Protein AF-A0A3N7CDS1-F1 (afdb_monomer_lite)

pLDDT: mean 83.33, std 14.68, range [30.92, 97.12]

Foldseek 3Di:
DDQADQDQDDDPVQRQLSVFLSVQSLFVQQLDQDPVPDPDRGGQWDKDWQDDDQAKTWMKTDGPDPVDPDDIAIWMAGSRNNKTDDPPQWFDPVLLVVVLVVLCVVCVVLLVPFPPPVCSVVLNVLSNPDQAHWTDHDQKIKTFSCVSDDPPRPDGSIDIDRCVVSVVGTDLSNCRNNVVDVPDDSNPRDDPDPQTWAWEDAVNFTWIWGWDPDDPQKIWTWIAGPVPRGIDIFIFHDDPQWTWTQDQQFIWIWGDDDSHIYTYGAGPPGDRDDSPVVD

Secondary structure (DSSP, 8-state):
---PPPP----TT-HHHHHHHHHHHHHHHBS----TT--S--B-EEEEEEEESSSEEEEEEEES-TTS-PPPEEEEEETTT-PBPPHHHHB-HHHHHHHHHHHHHHHHHHHHHHS-GGGHHHHHHHHHH---EEEEETTEEEEE-GGGS-TT-S---EEEEESGGGGGGB-HHHHHHHTS-TT--GGG-----SSEEEEEEETTEEEEEEEPPPBTTBEEEEEEETTT--EEEEEEEEETTEEEEEETTEEEEEEEETTEEEEEEEETTS---SS----

Structure (mmCIF, N/CA/C/O backbone):
data_AF-A0A3N7CDS1-F1
#
_entry.id   AF-A0A3N7CDS1-F1
#
loop_
_atom_site.group_PDB
_atom_site.id
_atom_site.type_symbol
_atom_site.label_atom_id
_atom_site.label_alt_id
_atom_site.label_comp_id
_atom_site.label_asym_id
_atom_site.label_entity_id
_atom_site.label_seq_id
_atom_site.pdbx_PDB_ins_code
_atom_site.Cartn_x
_atom_site.Cartn_y
_atom_site.Cartn_z
_atom_site.occupancy
_atom_site.B_iso_or_equiv
_atom_site.auth_seq_id
_atom_site.auth_comp_id
_atom_site.auth_asym_id
_atom_site.auth_atom_id
_atom_site.pdbx_PDB_model_num
ATOM 1 N N . MET A 1 1 ? 1.648 -29.851 4.890 1.00 30.92 1 MET A N 1
ATOM 2 C CA . MET A 1 1 ? 2.046 -28.434 5.040 1.00 30.92 1 MET A CA 1
ATOM 3 C C . MET A 1 1 ? 0.891 -27.718 5.713 1.00 30.92 1 MET A C 1
ATOM 5 O O . MET A 1 1 ? -0.241 -28.090 5.444 1.00 30.92 1 MET A O 1
ATOM 9 N N . LYS A 1 2 ? 1.186 -26.842 6.680 1.00 33.06 2 LYS A N 1
ATOM 10 C CA . LYS A 1 2 ? 0.197 -26.204 7.562 1.00 33.06 2 LYS A CA 1
ATOM 11 C C . LYS A 1 2 ? -0.805 -25.381 6.752 1.00 33.06 2 LYS A C 1
ATOM 13 O O . LYS A 1 2 ? -0.387 -24.695 5.823 1.00 33.06 2 LYS A O 1
ATOM 18 N N . ASP A 1 3 ? -2.074 -25.434 7.151 1.00 41.53 3 ASP A N 1
ATOM 19 C CA . ASP A 1 3 ? 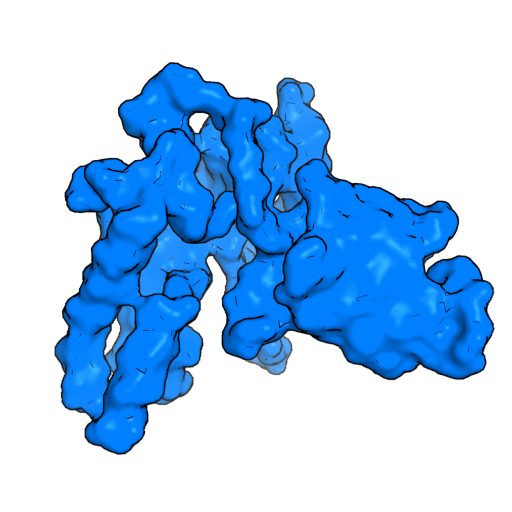-3.102 -24.478 6.738 1.00 41.53 3 ASP A CA 1
ATOM 20 C C . ASP A 1 3 ? -2.527 -23.061 6.810 1.00 41.53 3 ASP A C 1
ATOM 22 O O . ASP A 1 3 ? -1.916 -22.688 7.818 1.00 41.53 3 ASP A O 1
ATOM 26 N N . GLY A 1 4 ? -2.652 -22.301 5.721 1.00 51.69 4 GLY A N 1
ATOM 27 C CA . GLY A 1 4 ? -2.064 -20.972 5.627 1.00 51.69 4 GLY A CA 1
ATOM 28 C C . GLY A 1 4 ? -2.527 -20.101 6.798 1.00 51.69 4 GLY A C 1
ATOM 29 O O . GLY A 1 4 ? -3.722 -19.902 7.011 1.00 51.69 4 GLY A O 1
ATOM 30 N N . SER A 1 5 ? -1.580 -19.599 7.586 1.00 58.12 5 SER A N 1
ATOM 31 C CA . SER A 1 5 ? -1.868 -18.747 8.737 1.00 58.12 5 SER A CA 1
ATOM 32 C C . SER A 1 5 ? -1.738 -17.281 8.345 1.00 58.12 5 SER A C 1
ATOM 34 O O . SER A 1 5 ? -0.665 -16.852 7.926 1.00 58.12 5 SER A O 1
ATOM 36 N N . VAL A 1 6 ? -2.797 -16.496 8.543 1.00 65.75 6 VAL A N 1
ATOM 37 C CA . VAL A 1 6 ? -2.706 -15.031 8.497 1.00 65.75 6 VAL A CA 1
ATOM 38 C C . VAL A 1 6 ? -1.949 -14.564 9.748 1.00 65.75 6 VAL A C 1
ATOM 40 O O . VAL A 1 6 ? -2.264 -15.030 10.849 1.00 65.75 6 VAL A O 1
ATOM 43 N N . PRO A 1 7 ? -0.965 -13.655 9.637 1.00 70.25 7 PRO A N 1
ATOM 44 C CA . PRO A 1 7 ? -0.297 -13.111 10.812 1.00 70.25 7 PRO A CA 1
ATOM 45 C C . PRO A 1 7 ? -1.300 -12.387 11.716 1.00 70.25 7 PRO A C 1
ATOM 47 O O . PRO A 1 7 ? -2.028 -11.500 11.272 1.00 70.25 7 PRO A O 1
ATOM 50 N N . VAL A 1 8 ? -1.299 -12.730 13.005 1.00 78.94 8 VAL A N 1
ATOM 51 C CA . VAL A 1 8 ? -2.123 -12.056 14.015 1.00 78.94 8 VAL A CA 1
ATOM 52 C C . VAL A 1 8 ? -1.247 -11.128 14.844 1.00 78.94 8 VAL A C 1
ATOM 54 O O . VAL A 1 8 ? -0.383 -11.555 15.610 1.00 78.94 8 VAL A O 1
ATOM 57 N N . PHE A 1 9 ? -1.505 -9.834 14.725 1.00 82.69 9 PHE A N 1
ATOM 58 C CA . PHE A 1 9 ? -0.870 -8.793 15.513 1.00 82.69 9 PHE A CA 1
ATOM 59 C C . PHE A 1 9 ? -1.672 -8.517 16.777 1.00 82.69 9 PHE A C 1
ATOM 61 O O . PHE A 1 9 ? -2.891 -8.338 16.750 1.00 82.69 9 PHE A O 1
ATOM 68 N N . TYR A 1 10 ? -0.971 -8.427 17.905 1.00 86.75 10 TYR A N 1
ATOM 69 C CA . TYR A 1 10 ? -1.560 -8.067 19.186 1.00 86.75 10 TYR A CA 1
ATOM 70 C C . TYR A 1 10 ? -0.714 -7.017 19.898 1.00 86.75 10 TYR A C 1
ATOM 72 O O . TYR A 1 10 ? 0.487 -7.185 20.094 1.00 86.75 10 TYR A O 1
ATOM 80 N N . HIS A 1 11 ? -1.363 -5.940 20.342 1.00 83.19 11 HIS A N 1
ATOM 81 C CA . HIS A 1 11 ? -0.743 -4.924 21.177 1.00 83.19 11 HIS A CA 1
ATOM 82 C C . HIS A 1 11 ? -1.695 -4.488 22.295 1.00 83.19 11 HIS A C 1
ATOM 84 O O . HIS A 1 11 ? -2.734 -3.866 22.055 1.00 83.19 11 HIS A O 1
ATOM 90 N N . LYS A 1 12 ? -1.312 -4.752 23.554 1.00 84.25 12 LYS A N 1
ATOM 91 C CA . LYS A 1 12 ? -2.161 -4.532 24.744 1.00 84.25 12 LYS A CA 1
ATOM 92 C C . LYS A 1 12 ? -2.736 -3.112 24.828 1.00 84.25 12 LYS A C 1
ATOM 94 O O . LYS A 1 12 ? -3.895 -2.946 25.202 1.00 84.25 12 LYS A O 1
ATOM 99 N N . LYS A 1 13 ? -1.939 -2.097 24.469 1.00 86.06 13 LYS A N 1
ATOM 100 C CA . LYS A 1 13 ? -2.325 -0.673 24.528 1.00 86.06 13 LYS A CA 1
ATOM 101 C C . LYS A 1 13 ? -2.934 -0.133 23.225 1.00 86.06 13 LYS A C 1
ATOM 103 O O . LYS A 1 13 ? -3.443 0.979 23.226 1.00 86.06 13 LYS A O 1
ATOM 108 N N . ALA A 1 14 ? -2.884 -0.891 22.126 1.00 88.06 14 ALA A N 1
ATOM 109 C CA . ALA A 1 14 ? -3.308 -0.436 20.796 1.00 88.06 14 ALA A CA 1
ATOM 110 C C . ALA A 1 14 ? -4.273 -1.436 20.135 1.00 88.06 14 ALA A C 1
ATOM 112 O O . ALA A 1 14 ? -4.205 -1.683 18.937 1.00 88.06 14 ALA A O 1
ATOM 113 N N . LYS A 1 15 ? -5.202 -1.998 20.923 1.00 92.25 15 LYS A N 1
ATOM 114 C CA . LYS A 1 15 ? -6.128 -3.057 20.481 1.00 92.25 15 LYS A CA 1
ATOM 115 C C . LYS A 1 15 ? -6.889 -2.709 19.197 1.00 92.25 15 LYS A C 1
ATOM 117 O O . LYS A 1 15 ? -7.051 -3.570 18.343 1.00 92.25 15 LYS A O 1
ATOM 122 N N . LYS A 1 16 ? -7.329 -1.451 19.049 1.00 91.69 16 LYS A N 1
ATOM 123 C CA . LYS A 1 16 ? -8.025 -0.980 17.839 1.00 91.69 16 LYS A CA 1
ATOM 124 C C . LYS A 1 16 ? -7.125 -1.044 16.601 1.00 91.69 16 LYS A C 1
ATOM 126 O O . LYS A 1 16 ? -7.545 -1.590 15.592 1.00 91.69 16 LYS A O 1
ATOM 131 N N . ALA A 1 17 ? -5.891 -0.552 16.706 1.00 92.38 17 ALA A N 1
ATOM 132 C CA . ALA A 1 17 ? -4.915 -0.608 15.620 1.00 92.38 17 ALA A CA 1
ATOM 133 C C . ALA A 1 17 ? -4.564 -2.056 15.258 1.00 92.38 17 ALA A C 1
ATOM 135 O O . ALA A 1 17 ? -4.595 -2.416 14.089 1.00 92.38 17 ALA A O 1
ATOM 136 N N . SER A 1 18 ? -4.316 -2.910 16.258 1.00 92.62 18 SER A N 1
ATOM 137 C CA . SER A 1 18 ? -4.071 -4.341 16.037 1.00 92.62 18 SER A CA 1
ATOM 138 C C . SER A 1 18 ? -5.233 -5.022 15.317 1.00 92.62 18 SER A C 1
ATOM 140 O O . SER A 1 18 ? -4.999 -5.781 14.386 1.00 92.62 18 SER A O 1
ATOM 142 N N . LYS A 1 19 ? -6.481 -4.717 15.701 1.00 91.56 19 LYS A N 1
ATOM 143 C CA . LYS A 1 19 ? -7.659 -5.246 15.010 1.00 91.56 19 LYS A CA 1
ATOM 144 C C . LYS A 1 19 ? -7.691 -4.807 13.545 1.00 91.56 19 LYS A C 1
ATOM 146 O O . LYS A 1 19 ? -7.856 -5.660 12.690 1.00 91.56 19 LYS A O 1
ATOM 151 N N . LEU A 1 20 ? -7.489 -3.518 13.257 1.00 90.81 20 LEU A N 1
ATOM 152 C CA . LEU A 1 20 ? -7.492 -3.006 11.880 1.00 90.81 20 LEU A CA 1
ATOM 153 C C . LEU A 1 20 ? -6.400 -3.644 11.014 1.00 90.81 20 LEU A C 1
ATOM 155 O O . LEU A 1 20 ? -6.669 -4.005 9.874 1.00 90.81 20 LEU A O 1
ATOM 159 N N . ILE A 1 21 ? -5.197 -3.832 11.564 1.00 92.12 21 ILE A N 1
ATOM 160 C CA . ILE A 1 21 ? -4.097 -4.521 10.874 1.00 92.12 21 ILE A CA 1
ATOM 161 C C . ILE A 1 21 ? -4.495 -5.964 10.550 1.00 92.12 21 ILE A C 1
ATOM 163 O O . ILE A 1 21 ? -4.314 -6.406 9.420 1.00 92.12 21 ILE A O 1
ATOM 167 N N . ASN A 1 22 ? -5.060 -6.688 11.520 1.00 89.56 22 ASN A N 1
ATOM 168 C CA . ASN A 1 22 ? -5.470 -8.080 11.327 1.00 89.56 22 ASN A CA 1
ATOM 169 C C . ASN A 1 22 ? -6.612 -8.201 10.318 1.00 89.56 22 ASN A C 1
ATOM 171 O O . ASN A 1 22 ? -6.533 -9.039 9.428 1.00 89.56 22 ASN A O 1
ATOM 175 N N . ASP A 1 23 ? -7.633 -7.346 10.428 1.00 88.31 23 ASP A N 1
ATOM 176 C CA . ASP A 1 23 ? -8.750 -7.296 9.484 1.00 88.31 23 ASP A CA 1
ATOM 177 C C . ASP A 1 23 ? -8.227 -7.021 8.060 1.00 88.31 23 ASP A C 1
ATOM 179 O O . ASP A 1 23 ? -8.606 -7.714 7.118 1.00 88.31 23 ASP A O 1
ATOM 183 N N . TYR A 1 24 ? -7.313 -6.050 7.897 1.00 89.50 24 TYR A N 1
ATOM 184 C CA . TYR A 1 24 ? -6.707 -5.746 6.597 1.00 89.50 24 TYR A CA 1
ATOM 185 C C . TYR A 1 24 ? -5.943 -6.956 6.061 1.00 89.50 24 TYR A C 1
ATOM 187 O O . TYR A 1 24 ? -6.140 -7.350 4.917 1.00 89.50 24 TYR A O 1
ATOM 195 N N . LEU A 1 25 ? -5.057 -7.544 6.870 1.00 86.19 25 LEU A N 1
ATOM 196 C CA . LEU A 1 25 ? -4.213 -8.657 6.442 1.00 86.19 25 LEU A CA 1
ATOM 197 C C . LEU A 1 25 ? -5.037 -9.877 6.071 1.00 86.19 25 LEU A C 1
ATOM 199 O O . LEU A 1 25 ? -4.755 -10.493 5.048 1.00 86.19 25 LEU A O 1
ATOM 203 N N . GLN A 1 26 ? -6.075 -10.186 6.843 1.00 83.56 26 GLN A N 1
ATOM 204 C CA . GLN A 1 26 ? -6.987 -11.273 6.527 1.00 83.56 26 GLN A CA 1
ATOM 205 C C . GLN A 1 26 ? -7.653 -11.041 5.170 1.00 83.56 26 GLN A C 1
ATOM 207 O O . GLN A 1 26 ? -7.579 -11.908 4.309 1.00 83.56 26 GLN A O 1
ATOM 212 N N . LEU A 1 27 ? -8.219 -9.856 4.928 1.00 82.88 27 LEU A N 1
ATOM 213 C CA . LEU A 1 27 ? -8.853 -9.550 3.641 1.00 82.88 27 LEU A CA 1
ATOM 214 C C . LEU A 1 27 ? -7.855 -9.539 2.477 1.00 82.88 27 LEU A C 1
ATOM 216 O O . LEU A 1 27 ? -8.165 -10.029 1.396 1.00 82.88 27 LEU A O 1
ATOM 220 N N . ALA A 1 28 ? -6.641 -9.038 2.703 1.00 80.44 28 ALA A N 1
ATOM 221 C CA . ALA A 1 28 ? -5.616 -8.941 1.674 1.00 80.44 28 ALA A CA 1
ATOM 222 C C . ALA A 1 28 ? -4.962 -10.289 1.315 1.00 80.44 28 ALA A C 1
ATOM 224 O O . ALA A 1 28 ? -4.341 -10.373 0.255 1.00 80.44 28 ALA A O 1
ATOM 225 N N . THR A 1 29 ? -5.053 -11.317 2.167 1.00 74.81 29 THR A N 1
ATOM 226 C CA . THR A 1 29 ? -4.334 -12.603 2.002 1.00 74.81 29 THR A CA 1
ATOM 227 C C . THR A 1 29 ? -5.236 -13.818 1.764 1.00 74.81 29 THR A C 1
ATOM 229 O O . THR A 1 29 ? -4.752 -14.933 1.555 1.00 74.81 29 THR A O 1
ATOM 232 N N . VAL A 1 30 ? -6.552 -13.630 1.730 1.00 69.69 30 VAL A N 1
ATOM 233 C CA . VAL A 1 30 ? -7.480 -14.669 1.267 1.00 69.69 30 VAL A CA 1
ATOM 234 C C . VAL A 1 30 ? -7.349 -14.785 -0.257 1.00 69.69 30 VAL A C 1
ATOM 236 O O . VAL A 1 30 ? -7.641 -13.833 -0.974 1.00 69.69 30 VAL A O 1
ATOM 239 N N . GLY A 1 31 ? -6.872 -15.931 -0.762 1.00 52.09 31 GLY A N 1
ATOM 240 C CA . GLY A 1 31 ? -6.618 -16.122 -2.205 1.00 52.09 31 GLY A CA 1
ATOM 241 C C . GLY A 1 31 ? -7.773 -16.688 -3.014 1.00 52.09 31 GLY A C 1
ATOM 242 O O . GLY A 1 31 ? -7.656 -16.813 -4.226 1.00 52.09 31 GLY A O 1
ATOM 243 N N . SER A 1 32 ? -8.895 -16.992 -2.373 1.00 49.00 32 SER A N 1
ATOM 244 C CA . SER A 1 32 ? -10.147 -17.310 -3.046 1.00 49.00 32 SER A CA 1
ATOM 245 C C . SER A 1 32 ? -11.278 -16.680 -2.251 1.00 49.00 32 SER A C 1
ATOM 247 O O . SER A 1 32 ? -11.661 -17.156 -1.182 1.00 49.00 32 SER A O 1
ATOM 249 N N . LEU A 1 33 ? -11.788 -15.571 -2.770 1.00 46.50 33 LEU A N 1
ATOM 250 C CA . LEU A 1 33 ? -13.120 -15.088 -2.444 1.00 46.50 33 LEU A CA 1
ATOM 251 C C . LEU A 1 33 ? -14.074 -16.209 -2.839 1.00 46.50 33 LEU A C 1
ATOM 253 O O . LEU A 1 33 ? -14.180 -16.478 -4.029 1.00 46.50 33 LEU A O 1
ATOM 257 N N . ALA A 1 34 ? -14.623 -16.903 -1.841 1.00 36.66 34 ALA A N 1
ATOM 258 C CA . ALA A 1 34 ? -15.636 -17.948 -1.944 1.00 36.66 34 ALA A CA 1
ATOM 259 C C . ALA A 1 34 ? -16.013 -18.321 -3.390 1.00 36.66 34 ALA A C 1
ATOM 261 O O . ALA A 1 34 ? -16.868 -17.677 -4.000 1.00 36.66 34 ALA A O 1
ATOM 262 N N . GLU A 1 35 ? -15.456 -19.417 -3.918 1.00 38.34 35 GLU A N 1
ATOM 263 C CA . GLU A 1 35 ? -16.337 -20.226 -4.756 1.00 38.34 35 GLU A CA 1
ATOM 264 C C . GLU A 1 35 ? -17.570 -20.522 -3.890 1.00 38.34 35 GLU A C 1
ATOM 266 O O . GLU A 1 35 ? -17.395 -20.831 -2.704 1.00 38.34 35 GLU A O 1
ATOM 271 N N . PRO A 1 36 ? -18.799 -20.423 -4.421 1.00 41.94 36 PRO A N 1
ATOM 272 C CA . PRO A 1 36 ? -20.042 -20.558 -3.652 1.00 41.94 36 PRO A CA 1
ATOM 273 C C . PRO A 1 36 ? -20.213 -21.905 -2.910 1.00 41.94 36 PRO A C 1
ATOM 275 O O . PRO A 1 36 ? -21.255 -22.145 -2.307 1.00 41.94 36 PRO A O 1
ATOM 278 N N . HIS A 1 37 ? -19.200 -22.778 -2.928 1.00 38.06 37 HIS A N 1
ATOM 279 C CA . HIS A 1 37 ? -19.192 -24.130 -2.382 1.00 38.06 37 HIS A CA 1
ATOM 280 C C . HIS A 1 37 ? -18.030 -24.437 -1.414 1.00 38.06 37 HIS A C 1
ATOM 282 O O . HIS A 1 37 ? -17.867 -25.597 -1.036 1.00 38.06 37 HIS A O 1
ATOM 288 N N . LYS A 1 38 ? -17.216 -23.454 -0.991 1.00 42.03 38 LYS A N 1
ATOM 289 C CA . LYS A 1 38 ? -16.185 -23.664 0.048 1.00 42.03 38 LYS A CA 1
ATOM 290 C C . LYS A 1 38 ? -16.384 -22.728 1.239 1.00 42.03 38 LYS A C 1
ATOM 292 O O . LYS A 1 38 ? -16.070 -21.545 1.176 1.00 42.03 38 LYS A O 1
ATOM 297 N N . ASP A 1 39 ? -16.841 -23.306 2.347 1.00 40.31 39 ASP A N 1
ATOM 298 C CA . ASP A 1 39 ? -17.124 -22.628 3.621 1.00 40.31 39 ASP A CA 1
ATOM 299 C C . ASP A 1 39 ? -15.870 -22.192 4.413 1.00 40.31 39 ASP A C 1
ATOM 301 O O . ASP A 1 39 ? -15.984 -21.740 5.553 1.00 40.31 39 ASP A O 1
ATOM 305 N N . SER A 1 40 ? -14.658 -22.303 3.853 1.00 44.25 40 SER A N 1
ATOM 306 C CA . SER A 1 40 ? -13.420 -21.936 4.548 1.00 44.25 40 SER A CA 1
ATOM 307 C C . SER A 1 40 ? -12.579 -20.914 3.779 1.00 44.25 40 SER A C 1
ATOM 309 O O . SER A 1 40 ? -12.183 -21.108 2.632 1.00 44.25 40 SER A O 1
ATOM 311 N N . LEU A 1 41 ? -12.270 -19.803 4.456 1.00 54.66 41 LEU A N 1
ATOM 312 C CA . LEU A 1 41 ? -11.263 -18.834 4.028 1.00 54.66 41 LEU A CA 1
ATOM 313 C C . LEU A 1 41 ? -9.878 -19.484 4.161 1.00 54.66 41 LEU A C 1
ATOM 315 O O . LEU A 1 41 ? -9.299 -19.494 5.247 1.00 54.66 41 LEU A O 1
ATOM 319 N N . THR A 1 42 ? -9.334 -20.037 3.080 1.00 60.91 42 THR A N 1
ATOM 320 C CA . THR A 1 42 ? -7.946 -20.519 3.061 1.00 60.91 42 THR A CA 1
ATOM 321 C C . THR A 1 42 ? -6.997 -19.369 2.725 1.00 60.91 42 THR A C 1
ATOM 323 O O . THR A 1 42 ? -7.142 -18.715 1.687 1.00 60.91 42 THR A O 1
ATOM 326 N N . CYS A 1 43 ? -6.022 -19.102 3.599 1.00 69.19 43 CYS A N 1
ATOM 327 C CA . CYS A 1 43 ? -4.960 -18.137 3.311 1.00 69.19 43 CYS A CA 1
ATOM 328 C C . CYS A 1 43 ? -4.121 -18.652 2.138 1.00 69.19 43 CYS A C 1
ATOM 330 O O . CYS A 1 43 ? -3.666 -19.795 2.164 1.00 69.19 43 CYS A O 1
ATOM 332 N N . ALA A 1 44 ? -3.904 -17.813 1.127 1.00 75.25 44 ALA A N 1
ATOM 333 C CA . ALA A 1 44 ? -3.105 -18.180 -0.044 1.00 75.25 44 ALA A CA 1
ATOM 334 C C . ALA A 1 44 ? -1.684 -17.624 -0.005 1.00 75.25 44 ALA A C 1
ATOM 336 O O . ALA A 1 44 ? -0.933 -17.786 -0.964 1.00 75.25 44 ALA A O 1
ATOM 337 N N . TYR A 1 45 ? -1.320 -16.966 1.093 1.00 80.62 45 TYR A N 1
ATOM 338 C CA . TYR A 1 45 ? -0.038 -16.306 1.257 1.00 80.62 45 TYR A CA 1
ATOM 339 C C . TYR A 1 45 ? 0.696 -16.825 2.493 1.00 80.62 45 TYR A C 1
ATOM 341 O O . TYR A 1 45 ? 0.101 -16.994 3.558 1.00 80.62 45 TYR A O 1
ATOM 349 N N . ASP A 1 46 ? 1.999 -17.036 2.346 1.00 84.81 46 ASP A N 1
ATOM 350 C CA . ASP A 1 46 ? 2.950 -17.031 3.452 1.00 84.81 46 ASP A CA 1
ATOM 351 C C . ASP A 1 46 ? 3.391 -15.583 3.720 1.00 84.81 46 ASP A C 1
ATOM 353 O O . ASP A 1 46 ? 3.181 -14.693 2.886 1.00 84.81 46 ASP A O 1
ATOM 357 N N . TYR A 1 47 ? 3.995 -15.313 4.876 1.00 87.44 47 TYR A N 1
ATOM 358 C CA . TYR A 1 47 ? 4.400 -13.962 5.249 1.00 87.44 47 TYR A CA 1
ATOM 359 C C . TYR A 1 47 ? 5.753 -13.888 5.958 1.00 87.44 47 TYR A C 1
ATOM 361 O O . TYR A 1 47 ? 6.169 -14.768 6.706 1.00 87.44 47 TYR A O 1
ATOM 369 N N . VAL A 1 48 ? 6.415 -12.742 5.793 1.00 90.56 48 VAL A N 1
ATOM 370 C CA . VAL A 1 48 ? 7.635 -12.378 6.516 1.00 90.56 48 VAL A CA 1
ATOM 371 C C . VAL A 1 48 ? 7.491 -10.969 7.079 1.00 90.56 48 VAL A C 1
ATOM 373 O O . VAL A 1 48 ? 7.168 -10.023 6.359 1.00 90.56 48 VAL A O 1
ATOM 376 N N . ILE A 1 49 ? 7.775 -10.815 8.373 1.00 92.31 49 ILE A N 1
ATOM 377 C CA . ILE A 1 49 ? 7.873 -9.503 9.022 1.00 92.31 49 ILE A CA 1
ATOM 378 C C . ILE A 1 49 ? 9.261 -8.929 8.733 1.00 92.31 49 ILE A C 1
ATOM 380 O O . ILE A 1 49 ? 10.274 -9.487 9.148 1.00 92.31 49 ILE A O 1
ATOM 384 N N . LEU A 1 50 ? 9.304 -7.796 8.038 1.00 94.44 50 LEU A N 1
ATOM 385 C CA . LEU A 1 50 ? 10.543 -7.103 7.673 1.00 94.44 50 LEU A CA 1
ATOM 386 C C . LEU A 1 50 ? 10.927 -6.029 8.697 1.00 94.44 50 LEU A C 1
ATOM 388 O O . LEU A 1 50 ? 12.109 -5.767 8.915 1.00 94.44 50 LEU A O 1
ATOM 392 N N . GLN A 1 51 ? 9.929 -5.422 9.341 1.00 94.50 51 GLN A N 1
ATOM 393 C CA . GLN A 1 51 ? 10.111 -4.442 10.409 1.00 94.50 51 GLN A CA 1
ATOM 394 C C . GLN A 1 51 ? 8.903 -4.462 11.343 1.00 94.50 51 GLN A C 1
ATOM 396 O O . GLN A 1 51 ? 7.770 -4.511 10.879 1.00 94.50 51 GLN A O 1
ATOM 401 N N . ASN A 1 52 ? 9.131 -4.388 12.653 1.00 93.56 52 ASN A N 1
ATOM 402 C CA . ASN A 1 52 ? 8.071 -4.274 13.653 1.00 93.56 52 ASN A CA 1
ATOM 403 C C . ASN A 1 52 ? 8.571 -3.440 14.836 1.00 93.56 52 ASN A C 1
ATOM 405 O O . ASN A 1 52 ? 9.419 -3.890 15.605 1.00 93.56 52 ASN A O 1
ATOM 409 N N . ASN A 1 53 ? 8.080 -2.209 14.959 1.00 92.69 53 ASN A N 1
ATOM 410 C CA . ASN A 1 53 ? 8.413 -1.314 16.062 1.00 92.69 53 ASN A CA 1
ATOM 411 C C . ASN A 1 53 ? 7.209 -0.430 16.445 1.00 92.69 53 ASN A C 1
ATOM 413 O O . ASN A 1 53 ? 6.101 -0.564 15.926 1.00 92.69 53 ASN A O 1
ATOM 417 N N . ASN A 1 54 ? 7.411 0.504 17.372 1.00 91.56 54 ASN A N 1
ATOM 418 C CA . ASN A 1 54 ? 6.357 1.406 17.851 1.00 91.56 54 ASN A CA 1
ATOM 419 C C . ASN A 1 54 ? 5.890 2.462 16.825 1.00 91.56 54 ASN A C 1
ATOM 421 O O . ASN A 1 54 ? 5.002 3.253 17.151 1.00 91.56 54 ASN A O 1
ATOM 425 N N . ARG A 1 55 ? 6.484 2.504 15.625 1.00 93.75 55 ARG A N 1
ATOM 426 C CA . ARG A 1 55 ? 6.144 3.445 14.549 1.00 93.75 55 ARG A CA 1
ATOM 427 C C . ARG A 1 55 ? 5.471 2.748 13.376 1.00 93.75 55 ARG A C 1
ATOM 429 O O . ARG A 1 55 ? 4.445 3.230 12.895 1.00 93.75 55 ARG A O 1
ATOM 436 N N . CYS A 1 56 ? 6.008 1.615 12.932 1.00 95.12 56 CYS A N 1
ATOM 437 C CA . CYS A 1 56 ? 5.408 0.861 11.844 1.00 95.12 56 CYS A CA 1
ATOM 438 C C . CYS A 1 56 ? 5.665 -0.647 11.904 1.00 95.12 56 CYS A C 1
ATOM 440 O O . CYS A 1 56 ? 6.575 -1.145 12.571 1.00 95.12 56 CYS A O 1
ATOM 442 N N . LEU A 1 57 ? 4.847 -1.350 11.132 1.00 94.88 57 LEU A N 1
ATOM 443 C CA . LEU A 1 57 ? 4.925 -2.772 10.856 1.00 94.88 57 LEU A CA 1
ATOM 444 C C . LEU A 1 57 ? 5.025 -2.947 9.338 1.00 94.88 57 LEU A C 1
ATOM 446 O O . LEU A 1 57 ? 4.157 -2.468 8.626 1.00 94.88 57 LEU A O 1
ATOM 450 N N . SER A 1 58 ? 6.063 -3.616 8.853 1.00 95.50 58 SER A N 1
ATOM 451 C CA . SER A 1 58 ? 6.300 -3.916 7.437 1.00 95.50 58 SER A CA 1
ATOM 452 C C . SER A 1 58 ? 6.237 -5.427 7.250 1.00 95.50 58 SER A C 1
ATOM 454 O O . SER A 1 58 ? 6.995 -6.160 7.895 1.00 95.50 58 SER A O 1
ATOM 456 N N . VAL A 1 59 ? 5.324 -5.890 6.402 1.00 92.75 59 VAL A N 1
ATOM 457 C CA . VAL A 1 59 ? 5.067 -7.306 6.122 1.00 92.75 59 VAL A CA 1
ATOM 458 C C . VAL A 1 59 ? 5.144 -7.524 4.618 1.00 92.75 59 VAL A C 1
ATOM 460 O O . VAL A 1 59 ? 4.562 -6.762 3.847 1.00 92.75 59 VAL A O 1
ATOM 463 N N . ARG A 1 60 ? 5.842 -8.578 4.205 1.00 90.56 60 ARG A N 1
ATOM 464 C CA . ARG A 1 60 ? 5.792 -9.093 2.837 1.00 90.56 60 ARG A CA 1
ATOM 465 C C . ARG A 1 60 ? 5.009 -10.395 2.832 1.00 90.56 60 ARG A C 1
ATOM 467 O O . ARG A 1 60 ? 5.300 -11.262 3.651 1.00 90.56 60 ARG A O 1
ATOM 474 N N . CYS A 1 61 ? 4.064 -10.518 1.913 1.00 87.50 61 CYS A N 1
ATOM 475 C CA . CYS A 1 61 ? 3.247 -11.701 1.702 1.00 87.50 61 CYS A CA 1
ATOM 476 C C . CYS A 1 61 ? 3.582 -12.307 0.335 1.00 87.50 61 CYS A C 1
ATOM 478 O O . CYS A 1 61 ? 3.509 -11.612 -0.682 1.00 87.50 61 CYS A O 1
ATOM 480 N N . THR A 1 62 ? 3.906 -13.596 0.307 1.00 85.19 62 THR A N 1
ATOM 481 C CA . THR A 1 62 ? 4.264 -14.336 -0.911 1.00 85.19 62 THR A CA 1
ATOM 482 C C . THR A 1 62 ? 3.264 -15.475 -1.110 1.00 85.19 62 THR A C 1
ATOM 484 O O . THR A 1 62 ? 2.928 -16.128 -0.123 1.00 85.19 62 THR A O 1
ATOM 487 N N . PRO A 1 63 ? 2.747 -15.715 -2.327 1.00 82.62 63 PRO A N 1
ATOM 488 C CA . PRO A 1 63 ? 1.829 -16.825 -2.574 1.00 82.62 63 PRO A CA 1
ATOM 489 C C . PRO A 1 63 ? 2.416 -18.167 -2.109 1.00 82.62 63 PRO A C 1
ATOM 491 O O . PRO A 1 63 ? 3.583 -18.449 -2.374 1.00 82.62 63 PRO A O 1
ATOM 494 N N . ILE A 1 64 ? 1.616 -18.987 -1.418 1.00 82.19 64 ILE A N 1
ATOM 495 C CA . ILE A 1 64 ? 2.023 -20.334 -0.964 1.00 82.19 64 ILE A CA 1
ATOM 496 C C . ILE A 1 64 ? 2.156 -21.274 -2.163 1.00 82.19 64 ILE A C 1
ATOM 498 O O . ILE A 1 64 ? 3.066 -22.099 -2.217 1.00 82.19 64 ILE A O 1
ATOM 502 N N . ASP A 1 65 ? 1.234 -21.144 -3.113 1.00 76.56 65 ASP A N 1
ATOM 503 C CA . ASP A 1 65 ? 1.191 -21.941 -4.327 1.00 76.56 65 ASP A CA 1
ATOM 504 C C . ASP A 1 65 ? 1.604 -21.073 -5.517 1.00 76.56 65 ASP A C 1
ATOM 506 O O . ASP A 1 65 ? 0.876 -20.168 -5.929 1.00 76.56 65 ASP A O 1
ATOM 510 N N . SER A 1 66 ? 2.788 -21.350 -6.063 1.00 68.75 66 SER A N 1
ATOM 511 C CA . SER A 1 66 ? 3.336 -20.645 -7.223 1.00 68.75 66 SER A CA 1
ATOM 512 C C . SER A 1 66 ? 2.599 -20.953 -8.529 1.00 68.75 66 SER A C 1
ATOM 514 O O . SER A 1 66 ? 2.854 -20.287 -9.532 1.00 68.75 66 SER A O 1
ATOM 516 N N . THR A 1 67 ? 1.694 -21.939 -8.538 1.00 68.56 67 THR A N 1
ATOM 517 C CA . THR A 1 67 ? 0.809 -22.210 -9.679 1.00 68.56 67 THR A CA 1
ATOM 518 C C . THR A 1 67 ? -0.387 -21.260 -9.724 1.00 68.56 67 THR A C 1
ATOM 520 O O . THR A 1 67 ? -0.974 -21.063 -10.789 1.00 68.56 67 THR A O 1
ATOM 523 N N . LEU A 1 68 ? -0.724 -20.615 -8.600 1.00 67.25 68 LEU A N 1
ATOM 524 C CA . LEU A 1 68 ? -1.720 -19.554 -8.568 1.00 67.25 68 LEU A CA 1
ATOM 525 C C . LEU A 1 68 ? -1.089 -18.254 -9.068 1.00 67.25 68 LEU A C 1
ATOM 527 O O . LEU A 1 68 ? -0.057 -17.811 -8.565 1.00 67.25 68 LEU A O 1
ATOM 531 N N . ALA A 1 69 ? -1.746 -17.598 -10.023 1.00 69.94 69 ALA A N 1
ATOM 532 C CA . ALA A 1 69 ? -1.338 -16.298 -10.555 1.00 69.94 69 ALA A CA 1
ATOM 533 C C . ALA A 1 69 ? -1.645 -15.149 -9.568 1.00 69.94 69 ALA A C 1
ATOM 535 O O . ALA A 1 69 ? -2.334 -14.185 -9.898 1.00 69.94 69 ALA A O 1
ATOM 536 N N . LEU A 1 70 ? -1.167 -15.269 -8.329 1.00 74.62 70 LEU A N 1
ATOM 537 C CA . LEU A 1 70 ? -1.315 -14.269 -7.280 1.00 74.62 70 LEU A CA 1
ATOM 538 C C . LEU A 1 70 ? -0.045 -13.409 -7.209 1.00 74.62 70 LEU A C 1
ATOM 540 O O . LEU A 1 70 ? 1.055 -13.952 -7.119 1.00 74.62 70 LEU A O 1
ATOM 544 N N . PRO A 1 71 ? -0.150 -12.070 -7.221 1.00 77.62 71 PRO A N 1
ATOM 545 C CA . PRO A 1 71 ? 1.020 -11.220 -7.056 1.00 77.62 71 PRO A CA 1
ATOM 546 C C . PRO A 1 71 ? 1.493 -11.237 -5.600 1.00 77.62 71 PRO A C 1
ATOM 548 O O . PRO A 1 71 ? 0.676 -11.330 -4.676 1.00 77.62 71 PRO A O 1
ATOM 551 N N . GLU A 1 72 ? 2.803 -11.080 -5.387 1.00 82.12 72 GLU A N 1
ATOM 552 C CA . GLU A 1 72 ? 3.344 -10.733 -4.070 1.00 82.12 72 GLU A CA 1
ATOM 553 C C . GLU A 1 72 ? 2.717 -9.429 -3.561 1.00 82.12 72 GLU A C 1
ATOM 555 O O . GLU A 1 72 ? 2.404 -8.519 -4.332 1.00 82.12 72 GLU A O 1
ATOM 560 N N . LYS A 1 73 ? 2.563 -9.316 -2.241 1.00 85.00 73 LYS A N 1
ATOM 561 C CA . LYS A 1 73 ? 2.071 -8.096 -1.593 1.00 85.00 73 LYS A CA 1
ATOM 562 C C . LYS A 1 73 ? 3.095 -7.610 -0.580 1.00 85.00 73 LYS A C 1
ATOM 564 O O . LYS A 1 73 ? 3.687 -8.405 0.145 1.00 85.00 73 LYS A O 1
ATOM 569 N N . SER A 1 74 ? 3.282 -6.299 -0.488 1.00 89.19 74 SER A N 1
ATOM 570 C CA . SER A 1 74 ? 3.992 -5.692 0.640 1.00 89.19 74 SER A CA 1
ATOM 571 C C . SER A 1 74 ? 3.126 -4.628 1.274 1.00 89.19 74 SER A C 1
ATOM 573 O O . SER A 1 74 ? 2.568 -3.773 0.590 1.00 89.19 74 SER A O 1
ATOM 575 N N . LEU A 1 75 ? 2.994 -4.722 2.590 1.00 91.44 75 LEU A N 1
ATOM 576 C CA . LEU A 1 75 ? 2.084 -3.916 3.379 1.00 91.44 75 LEU A CA 1
ATOM 577 C C . LEU A 1 75 ? 2.864 -3.283 4.519 1.00 91.44 75 LEU A C 1
ATOM 579 O O . LEU A 1 75 ? 3.561 -3.961 5.276 1.00 91.44 75 LEU A O 1
ATOM 583 N N . VAL A 1 76 ? 2.730 -1.969 4.642 1.00 94.19 76 VAL A N 1
ATOM 584 C CA . VAL A 1 76 ? 3.336 -1.200 5.721 1.00 94.19 76 VAL A CA 1
ATOM 585 C C . VAL A 1 76 ? 2.207 -0.553 6.504 1.00 94.19 76 VAL A C 1
ATOM 587 O O . VAL A 1 76 ? 1.360 0.105 5.920 1.00 94.19 76 VAL A O 1
ATOM 590 N N . PHE A 1 77 ? 2.175 -0.733 7.819 1.00 94.44 77 PHE A N 1
ATOM 591 C CA . PHE A 1 77 ? 1.133 -0.214 8.698 1.00 94.44 77 PHE A CA 1
ATOM 592 C C . PHE A 1 77 ? 1.716 0.744 9.722 1.00 94.44 77 PHE A C 1
ATOM 594 O O . PHE A 1 77 ? 2.786 0.498 10.279 1.00 94.44 77 PHE A O 1
ATOM 601 N N . ASN A 1 78 ? 0.972 1.793 10.052 1.00 94.81 78 ASN A N 1
ATOM 602 C CA . ASN A 1 78 ? 1.207 2.584 11.253 1.00 94.81 78 ASN A CA 1
ATOM 603 C C . ASN A 1 78 ? 0.757 1.771 12.472 1.00 94.81 78 ASN A C 1
ATOM 605 O O . ASN A 1 78 ? -0.428 1.483 12.628 1.00 94.81 78 ASN A O 1
ATOM 609 N N . THR A 1 79 ? 1.679 1.412 13.365 1.00 93.94 79 THR A N 1
ATOM 610 C CA . THR A 1 79 ? 1.366 0.524 14.502 1.00 93.94 79 THR A CA 1
ATOM 611 C C . THR A 1 79 ? 0.509 1.190 15.579 1.00 93.94 79 THR A C 1
ATOM 613 O O . THR A 1 79 ? -0.091 0.499 16.404 1.00 93.94 79 THR A O 1
ATOM 616 N N . ALA A 1 80 ? 0.395 2.522 15.561 1.00 93.50 80 ALA A N 1
ATOM 617 C CA . ALA A 1 80 ? -0.449 3.274 16.482 1.00 93.50 80 ALA A CA 1
ATOM 618 C C . ALA A 1 80 ? -1.896 3.433 15.988 1.00 93.50 80 ALA A C 1
ATOM 620 O O . ALA A 1 80 ? -2.805 3.486 16.819 1.00 93.50 80 ALA A O 1
ATOM 621 N N . THR A 1 81 ? -2.119 3.525 14.671 1.00 92.56 81 THR A N 1
ATOM 622 C CA . THR A 1 81 ? -3.456 3.761 14.084 1.00 92.56 81 THR A CA 1
ATOM 623 C C . THR A 1 81 ? -4.029 2.543 13.363 1.00 92.56 81 THR A C 1
ATOM 625 O O . THR A 1 81 ? -5.244 2.429 13.249 1.00 92.56 81 THR A O 1
ATOM 628 N N . GLY A 1 82 ? -3.179 1.618 12.919 1.00 91.94 82 GLY A N 1
ATOM 629 C CA . GLY A 1 82 ? -3.541 0.455 12.110 1.00 91.94 82 GLY A CA 1
ATOM 630 C C . GLY A 1 82 ? -3.763 0.764 10.629 1.00 91.94 82 GLY A C 1
ATOM 631 O O . GLY A 1 82 ? -4.133 -0.130 9.878 1.00 91.94 82 GLY A O 1
ATOM 632 N N . GLN A 1 83 ? -3.539 2.009 10.205 1.00 91.62 83 GLN A N 1
ATOM 633 C CA . GLN A 1 83 ? -3.697 2.424 8.813 1.00 91.62 83 GLN A CA 1
ATOM 634 C C . GLN A 1 83 ? -2.522 1.959 7.952 1.00 91.62 83 GLN A C 1
ATOM 636 O O . GLN A 1 83 ? -1.378 1.953 8.419 1.00 91.62 83 GLN A O 1
ATOM 641 N N . VAL A 1 84 ? -2.802 1.634 6.689 1.00 91.88 84 VAL A N 1
ATOM 642 C CA . VAL A 1 84 ? -1.763 1.362 5.690 1.00 91.88 84 VAL A CA 1
ATOM 643 C C . VAL A 1 84 ? -1.005 2.648 5.368 1.00 91.88 84 VAL A C 1
ATOM 645 O O . VAL A 1 84 ? -1.578 3.725 5.254 1.00 91.88 84 VAL A O 1
ATOM 648 N N . ILE A 1 85 ? 0.310 2.531 5.269 1.00 92.50 85 ILE A N 1
ATOM 649 C CA . ILE A 1 85 ? 1.229 3.582 4.865 1.00 92.50 85 ILE A CA 1
ATOM 650 C C . ILE A 1 85 ? 1.541 3.339 3.395 1.00 92.50 85 ILE A C 1
ATOM 652 O O . ILE A 1 85 ? 2.050 2.281 3.024 1.00 92.50 85 ILE A O 1
ATOM 656 N N . SER A 1 86 ? 1.263 4.334 2.567 1.00 90.06 86 SER A N 1
ATOM 657 C CA . SER A 1 86 ? 1.684 4.363 1.173 1.00 90.06 86 SER A CA 1
ATOM 658 C C . SER A 1 86 ? 3.034 5.062 1.027 1.00 90.06 86 SER A C 1
ATOM 660 O O . SER A 1 86 ? 3.454 5.851 1.877 1.00 90.06 86 SER A O 1
ATOM 662 N N . LEU A 1 87 ? 3.696 4.854 -0.109 1.00 90.12 87 LEU A N 1
ATOM 663 C CA . LEU A 1 87 ? 4.919 5.588 -0.430 1.00 90.12 87 LEU A CA 1
ATOM 664 C C . LEU A 1 87 ? 4.664 7.102 -0.538 1.00 90.12 87 LEU A C 1
ATOM 666 O O . LEU A 1 87 ? 5.522 7.903 -0.176 1.00 90.12 87 LEU A O 1
ATOM 670 N N . THR A 1 88 ? 3.460 7.499 -0.967 1.00 90.00 88 THR A N 1
ATOM 671 C CA . THR A 1 88 ? 3.047 8.907 -1.022 1.00 90.00 88 THR A CA 1
ATOM 672 C C . THR A 1 88 ? 2.871 9.546 0.349 1.00 90.00 88 THR A C 1
ATOM 674 O O . THR A 1 88 ? 2.986 10.762 0.455 1.00 90.00 88 THR A O 1
ATOM 677 N N . ASP A 1 89 ? 2.646 8.754 1.401 1.00 92.38 89 ASP A N 1
ATOM 678 C CA . ASP A 1 89 ? 2.654 9.278 2.765 1.00 92.38 89 ASP A CA 1
ATOM 679 C C . ASP A 1 89 ? 4.087 9.569 3.226 1.00 92.38 89 ASP A C 1
ATOM 681 O O . ASP A 1 89 ? 4.306 10.539 3.943 1.00 92.38 89 ASP A O 1
ATOM 685 N N . LEU A 1 90 ? 5.078 8.772 2.811 1.00 94.56 90 LEU A N 1
ATOM 686 C CA . LEU A 1 90 ? 6.461 8.875 3.299 1.00 94.56 90 LEU A CA 1
ATOM 687 C C . LEU A 1 90 ? 7.223 10.097 2.766 1.00 94.56 90 LEU A C 1
ATOM 689 O O . LEU A 1 90 ? 8.096 10.619 3.458 1.00 94.56 90 LEU A O 1
ATOM 693 N N . PHE A 1 91 ? 6.895 10.573 1.569 1.00 94.75 91 PHE A N 1
ATOM 694 C CA . PHE A 1 91 ? 7.639 11.631 0.884 1.00 94.75 91 PHE A CA 1
ATOM 695 C C . PHE A 1 91 ? 6.804 12.897 0.700 1.00 94.75 91 PHE A C 1
ATOM 697 O O . PHE A 1 91 ? 5.585 12.850 0.554 1.00 94.75 91 PHE A O 1
ATOM 704 N N . SER A 1 92 ? 7.468 14.054 0.688 1.00 95.00 92 SER A N 1
ATOM 705 C CA . SER A 1 92 ? 6.837 15.297 0.235 1.00 95.00 92 SER A CA 1
ATOM 706 C C . SER A 1 92 ? 6.502 15.216 -1.262 1.00 95.00 92 SER A C 1
ATOM 708 O O . SER A 1 92 ? 7.044 14.376 -1.981 1.00 95.00 92 SER A O 1
ATOM 710 N N . VAL A 1 93 ? 5.651 16.111 -1.776 1.00 91.69 93 VAL A N 1
ATOM 711 C CA . VAL A 1 93 ? 5.331 16.151 -3.220 1.00 91.69 93 VAL A CA 1
ATOM 712 C C . VAL A 1 93 ? 6.602 16.304 -4.066 1.00 91.69 93 VAL A C 1
ATOM 714 O O . VAL A 1 93 ? 6.790 15.577 -5.043 1.00 91.69 93 VAL A O 1
ATOM 717 N N . ASN A 1 94 ? 7.509 17.190 -3.647 1.00 95.06 94 ASN A N 1
ATOM 718 C CA . ASN A 1 94 ? 8.804 17.380 -4.301 1.00 95.06 94 ASN A CA 1
ATOM 719 C C . ASN A 1 94 ? 9.697 16.141 -4.138 1.00 95.06 94 ASN A C 1
ATOM 721 O O . ASN A 1 94 ? 10.312 15.693 -5.103 1.00 95.06 94 ASN A O 1
ATOM 725 N N . GLY A 1 95 ? 9.703 15.541 -2.945 1.00 95.19 95 GLY A N 1
ATOM 726 C CA . GLY A 1 95 ? 10.450 14.321 -2.655 1.00 95.19 95 GLY A CA 1
ATOM 727 C C . GLY A 1 95 ? 10.033 13.127 -3.509 1.00 95.19 95 GLY A C 1
ATOM 728 O O . GLY A 1 95 ? 10.892 12.412 -4.014 1.00 95.19 95 GLY A O 1
ATOM 729 N N . LEU A 1 96 ? 8.733 12.953 -3.765 1.00 92.19 96 LEU A N 1
ATOM 730 C CA . LEU A 1 96 ? 8.226 11.943 -4.701 1.00 92.19 96 LEU A CA 1
ATOM 731 C C . LEU A 1 96 ? 8.710 12.193 -6.133 1.00 92.19 96 LEU A C 1
ATOM 733 O O . LEU A 1 96 ? 8.992 11.248 -6.869 1.00 92.19 96 LEU A O 1
ATOM 737 N N . GLY A 1 97 ? 8.795 13.462 -6.541 1.00 92.56 97 GLY A N 1
ATOM 738 C CA . GLY A 1 97 ? 9.352 13.852 -7.834 1.00 92.56 97 GLY A CA 1
ATOM 739 C C . GLY A 1 97 ? 10.816 13.435 -7.980 1.00 92.56 97 GLY A C 1
ATOM 740 O O . GLY A 1 97 ? 11.185 12.843 -8.994 1.00 92.56 97 GLY A O 1
ATOM 741 N N . GLU A 1 98 ? 11.632 13.687 -6.957 1.00 94.00 98 GLU A N 1
ATOM 742 C CA . GLU A 1 98 ? 13.039 13.273 -6.939 1.00 94.00 98 GLU A CA 1
ATOM 743 C C . GLU A 1 98 ? 13.200 11.753 -6.855 1.00 94.00 98 GLU A C 1
ATOM 745 O O . GLU A 1 98 ? 13.990 11.183 -7.606 1.00 94.00 98 GLU A O 1
ATOM 750 N N . LEU A 1 99 ? 12.378 11.069 -6.056 1.00 92.25 99 LEU A N 1
ATOM 751 C CA . LEU A 1 99 ? 12.379 9.608 -5.970 1.00 92.25 99 LEU A CA 1
ATOM 752 C C . LEU A 1 99 ? 12.128 8.954 -7.338 1.00 92.25 99 LEU A C 1
ATOM 754 O O . LEU A 1 99 ? 12.858 8.050 -7.740 1.00 92.25 99 LEU A O 1
ATOM 758 N N . ARG A 1 100 ? 11.154 9.456 -8.110 1.00 91.69 100 ARG A N 1
ATOM 759 C CA . ARG A 1 100 ? 10.907 8.989 -9.488 1.00 91.69 100 ARG A CA 1
ATOM 760 C C . ARG A 1 100 ? 12.130 9.160 -10.384 1.00 91.69 100 ARG A C 1
ATOM 762 O O . ARG A 1 100 ? 12.438 8.276 -11.181 1.00 91.69 100 ARG A O 1
ATOM 769 N N . LYS A 1 101 ? 12.846 10.281 -10.261 1.00 92.38 101 LYS A N 1
ATOM 770 C CA . LYS A 1 101 ? 14.090 10.509 -11.013 1.00 92.38 101 LYS A CA 1
ATOM 771 C C . LYS A 1 101 ? 15.186 9.534 -10.582 1.00 92.38 101 LYS A C 1
ATOM 773 O O . LYS A 1 101 ? 15.904 9.041 -11.446 1.00 92.38 101 LYS A O 1
ATOM 778 N N . MET A 1 102 ? 15.300 9.230 -9.287 1.00 91.31 102 MET A N 1
ATOM 779 C CA . MET A 1 102 ? 16.257 8.244 -8.772 1.00 91.31 102 MET A CA 1
ATOM 780 C C . MET A 1 102 ? 15.987 6.845 -9.334 1.00 91.31 102 MET A C 1
ATOM 782 O O . MET A 1 102 ? 16.916 6.218 -9.831 1.00 91.31 102 MET A O 1
ATOM 786 N N . ILE A 1 103 ? 14.727 6.397 -9.345 1.00 90.25 103 ILE A N 1
ATOM 787 C CA . ILE A 1 103 ? 14.322 5.101 -9.923 1.00 90.25 103 ILE A CA 1
ATOM 788 C C . ILE A 1 103 ? 14.712 5.018 -11.401 1.00 90.25 103 ILE A C 1
ATOM 790 O O . ILE A 1 103 ? 15.315 4.040 -11.837 1.00 90.25 103 ILE A O 1
ATOM 794 N N . LEU A 1 104 ? 14.420 6.065 -12.178 1.00 91.56 104 LEU A N 1
ATOM 795 C CA . LEU A 1 104 ? 14.790 6.107 -13.594 1.00 91.56 104 LEU A CA 1
ATOM 796 C C . LEU A 1 104 ? 16.300 6.040 -13.807 1.00 91.56 104 LEU A C 1
ATOM 798 O O . LEU A 1 104 ? 16.751 5.316 -14.687 1.00 91.56 104 LEU A O 1
ATOM 802 N N . ARG A 1 105 ? 17.074 6.795 -13.017 1.00 92.12 105 ARG A N 1
ATOM 803 C CA . ARG A 1 105 ? 18.540 6.787 -13.103 1.00 92.12 105 ARG A CA 1
ATOM 804 C C . ARG A 1 105 ? 19.102 5.416 -12.742 1.00 92.12 105 ARG A C 1
ATOM 806 O O . ARG A 1 105 ? 19.942 4.915 -13.475 1.00 92.12 105 ARG A O 1
ATOM 813 N N . GLN A 1 106 ? 18.593 4.794 -11.678 1.00 89.56 106 GLN A N 1
ATOM 814 C CA . GLN A 1 106 ? 19.022 3.465 -11.239 1.00 89.56 106 GLN A CA 1
ATOM 815 C C . GLN A 1 106 ? 18.837 2.405 -12.329 1.00 89.56 106 GLN A C 1
ATOM 817 O O . GLN A 1 106 ? 19.648 1.492 -12.463 1.00 89.56 106 GLN A O 1
ATOM 822 N N . HIS A 1 107 ? 17.745 2.503 -13.085 1.00 90.69 107 HIS A N 1
ATOM 823 C CA . HIS A 1 107 ? 17.395 1.517 -14.099 1.00 90.69 107 HIS A CA 1
ATOM 824 C C . HIS A 1 107 ? 17.868 1.889 -15.510 1.00 90.69 107 HIS A C 1
ATOM 826 O O . HIS A 1 107 ? 17.648 1.103 -16.429 1.00 90.69 107 HIS A O 1
ATOM 832 N N . ALA A 1 108 ? 18.513 3.045 -15.705 1.00 91.88 108 ALA A N 1
ATOM 833 C CA . ALA A 1 108 ? 18.867 3.559 -17.028 1.00 91.88 108 ALA A CA 1
ATOM 834 C C . ALA A 1 108 ? 19.723 2.568 -17.830 1.00 91.88 108 ALA A C 1
ATOM 836 O O . ALA A 1 108 ? 19.361 2.226 -18.954 1.00 91.88 108 ALA A O 1
ATOM 837 N N . ASP A 1 109 ? 20.783 2.034 -17.223 1.00 90.81 109 ASP A N 1
ATOM 838 C CA . ASP A 1 109 ? 21.689 1.088 -17.885 1.00 90.81 109 ASP A CA 1
ATOM 839 C C . ASP A 1 109 ? 20.992 -0.232 -18.228 1.00 90.81 109 ASP A C 1
ATOM 841 O O . ASP A 1 109 ? 21.216 -0.810 -19.290 1.00 90.81 109 ASP A O 1
ATOM 845 N N . ALA A 1 110 ? 20.110 -0.710 -17.346 1.00 89.44 110 ALA A N 1
ATOM 846 C CA . ALA A 1 110 ? 19.346 -1.930 -17.582 1.00 89.44 110 ALA A CA 1
ATOM 847 C C . ALA A 1 110 ? 18.337 -1.750 -18.722 1.00 89.44 110 ALA A C 1
ATOM 849 O O . ALA A 1 110 ? 18.198 -2.636 -19.565 1.00 89.44 110 ALA A O 1
ATOM 850 N N . VAL A 1 111 ? 17.670 -0.594 -18.774 1.00 91.81 111 VAL A N 1
ATOM 851 C CA . VAL A 1 111 ? 16.783 -0.231 -19.884 1.00 91.81 111 VAL A CA 1
ATOM 852 C C . VAL A 1 111 ? 17.578 -0.138 -21.183 1.00 91.81 111 VAL A C 1
ATOM 854 O O . VAL A 1 111 ? 17.137 -0.652 -22.204 1.00 91.81 111 VAL A O 1
ATOM 857 N N . GLU A 1 112 ? 18.764 0.465 -21.160 1.00 93.81 112 GLU A N 1
ATOM 858 C CA . GLU A 1 112 ? 19.573 0.613 -22.368 1.00 93.81 112 GLU A CA 1
ATOM 859 C C . GLU A 1 112 ? 20.094 -0.730 -22.890 1.00 93.81 112 GLU A C 1
ATOM 861 O O . GLU A 1 112 ? 20.078 -0.966 -24.097 1.00 93.81 112 GLU A O 1
ATOM 866 N N . LYS A 1 113 ? 20.499 -1.620 -21.978 1.00 92.56 113 LYS A N 1
ATOM 867 C CA . LYS A 1 113 ? 21.126 -2.905 -22.297 1.00 92.56 113 LYS A CA 1
ATOM 868 C C . LYS A 1 113 ? 20.137 -4.014 -22.655 1.00 92.56 113 LYS A C 1
ATOM 870 O O . LYS A 1 113 ? 20.459 -4.845 -23.501 1.00 92.56 113 LYS A O 1
ATOM 875 N N . TYR A 1 114 ? 18.991 -4.087 -21.979 1.00 91.19 114 TYR A N 1
ATOM 876 C CA . TYR A 1 114 ? 18.109 -5.260 -22.048 1.00 91.19 114 TYR A CA 1
ATOM 877 C C . TYR A 1 114 ? 16.757 -4.999 -22.714 1.00 91.19 114 TYR A C 1
ATOM 879 O O . TYR A 1 114 ? 16.038 -5.959 -22.983 1.00 91.19 114 TYR A O 1
ATOM 887 N N . ILE A 1 115 ? 16.389 -3.740 -22.972 1.00 92.75 115 ILE A N 1
ATOM 888 C CA . ILE A 1 115 ? 15.072 -3.392 -23.517 1.00 92.75 115 ILE A CA 1
ATOM 889 C C . ILE A 1 115 ? 15.202 -2.941 -24.982 1.00 92.75 115 ILE A C 1
ATOM 891 O O . ILE A 1 115 ? 15.994 -2.035 -25.263 1.00 92.75 115 ILE A O 1
ATOM 895 N N . PRO A 1 116 ? 14.421 -3.522 -25.917 1.00 91.81 116 PRO A N 1
ATOM 896 C CA . PRO A 1 116 ? 14.370 -3.083 -27.312 1.00 91.81 116 PRO A CA 1
ATOM 897 C C . PRO A 1 116 ? 14.012 -1.599 -27.438 1.00 91.81 116 PRO A C 1
ATOM 899 O O . PRO A 1 116 ? 13.239 -1.073 -26.633 1.00 91.81 116 PRO A O 1
ATOM 902 N N . ALA A 1 117 ? 14.572 -0.915 -28.440 1.00 92.62 117 ALA A N 1
ATOM 903 C CA . ALA A 1 117 ? 14.456 0.538 -28.594 1.00 92.62 117 ALA A CA 1
ATOM 904 C C . ALA A 1 117 ? 12.994 1.022 -28.624 1.00 92.62 117 ALA A C 1
ATOM 906 O O . ALA A 1 117 ? 12.664 2.035 -28.007 1.00 92.62 117 ALA A O 1
ATOM 907 N N . GLU A 1 118 ? 12.120 0.255 -29.268 1.00 92.25 118 GLU A N 1
ATOM 908 C CA . GLU A 1 118 ? 10.684 0.486 -29.398 1.00 92.25 118 GLU A CA 1
ATOM 909 C C . GLU A 1 118 ? 9.919 0.419 -28.064 1.00 92.25 118 GLU A C 1
ATOM 911 O O . GLU A 1 118 ? 8.916 1.111 -27.903 1.00 92.25 118 GLU A O 1
ATOM 916 N N . SER A 1 119 ? 10.407 -0.342 -27.078 1.00 92.12 119 SER A N 1
ATOM 917 C CA . SER A 1 119 ? 9.766 -0.491 -25.762 1.00 92.12 119 SER A CA 1
ATOM 918 C C . SER A 1 119 ? 10.328 0.457 -24.697 1.00 92.12 119 SER A C 1
ATOM 920 O O . SER A 1 119 ? 9.722 0.622 -23.636 1.00 92.12 119 SER A O 1
ATOM 922 N N . LYS A 1 120 ? 11.476 1.109 -24.943 1.00 92.50 120 LYS A N 1
ATOM 923 C CA . LYS A 1 120 ? 12.175 1.920 -23.925 1.00 92.50 120 LYS A CA 1
ATOM 924 C C . LYS A 1 120 ? 11.307 3.039 -23.352 1.00 92.50 120 LYS A C 1
ATOM 926 O O . LYS A 1 120 ? 11.326 3.268 -22.142 1.00 92.50 120 LYS A O 1
ATOM 931 N N . GLU A 1 121 ? 10.546 3.740 -24.190 1.00 91.44 121 GLU A N 1
ATOM 932 C CA . GLU A 1 121 ? 9.703 4.850 -23.729 1.00 91.44 121 GLU A CA 1
ATOM 933 C C . GLU A 1 121 ? 8.506 4.379 -22.898 1.00 91.44 121 GLU A C 1
ATOM 935 O O . GLU A 1 121 ? 8.150 5.026 -21.908 1.00 91.44 121 GLU A O 1
ATOM 940 N N . GLU A 1 122 ? 7.933 3.222 -23.225 1.00 91.31 122 GLU A N 1
ATOM 941 C CA . GLU A 1 122 ? 6.876 2.611 -22.422 1.00 91.31 122 GLU A CA 1
ATOM 942 C C . GLU A 1 122 ? 7.397 2.206 -21.038 1.00 91.31 122 GLU A C 1
ATOM 944 O O . GLU A 1 122 ? 6.797 2.579 -20.027 1.00 91.31 122 GLU A O 1
ATOM 949 N N . ILE A 1 123 ? 8.568 1.562 -20.970 1.00 90.38 123 ILE A N 1
ATOM 950 C CA . ILE A 1 123 ? 9.192 1.193 -19.692 1.00 90.38 123 ILE A CA 1
ATOM 951 C C . ILE A 1 123 ? 9.514 2.435 -18.855 1.00 90.38 123 ILE A C 1
ATOM 953 O O . ILE A 1 123 ? 9.163 2.498 -17.675 1.00 90.38 123 ILE A O 1
ATOM 957 N N . LYS A 1 124 ? 10.110 3.478 -19.450 1.00 90.62 124 LYS A N 1
ATOM 958 C CA . LYS A 1 124 ? 10.372 4.746 -18.743 1.00 90.62 124 LYS A CA 1
ATOM 959 C C . LYS A 1 124 ? 9.083 5.386 -18.226 1.00 90.62 124 LYS A C 1
ATOM 961 O O . LYS A 1 124 ? 9.072 5.954 -17.132 1.00 90.62 124 LYS A O 1
ATOM 966 N N . LYS A 1 125 ? 7.992 5.319 -18.994 1.00 90.56 125 LYS A N 1
ATOM 967 C CA . LYS A 1 125 ? 6.677 5.812 -18.572 1.00 90.56 125 LYS A CA 1
ATOM 968 C C . LYS A 1 125 ? 6.104 4.970 -17.431 1.00 90.56 125 LYS A C 1
ATOM 970 O O . LYS A 1 125 ? 5.547 5.555 -16.501 1.00 90.56 125 LYS A O 1
ATOM 975 N N . CYS A 1 126 ? 6.271 3.649 -17.463 1.00 88.81 126 CYS A N 1
ATOM 976 C CA . CYS A 1 126 ? 5.891 2.766 -16.362 1.00 88.81 126 CYS A CA 1
ATOM 977 C C . CYS A 1 126 ? 6.656 3.136 -15.087 1.00 88.81 126 CYS A C 1
ATOM 979 O O . CYS A 1 126 ? 6.025 3.489 -14.098 1.00 88.81 126 CYS A O 1
ATOM 981 N N . LEU A 1 127 ? 7.990 3.213 -15.135 1.00 88.19 127 LEU A N 1
ATOM 982 C CA . LEU A 1 127 ? 8.836 3.557 -13.980 1.00 88.19 127 LEU A CA 1
ATOM 983 C C . LEU A 1 127 ? 8.517 4.933 -13.365 1.00 88.19 127 LEU A C 1
ATOM 985 O O . LEU A 1 127 ? 8.673 5.137 -12.164 1.00 88.19 127 LEU A O 1
ATOM 989 N N . LYS A 1 128 ? 8.057 5.897 -14.174 1.00 85.56 128 LYS A N 1
ATOM 990 C CA . LYS A 1 128 ? 7.615 7.216 -13.684 1.00 85.56 128 LYS A CA 1
ATOM 991 C C . LYS A 1 128 ? 6.302 7.151 -12.908 1.00 85.56 128 LYS A C 1
ATOM 993 O O . LYS A 1 128 ? 6.125 7.887 -11.935 1.00 85.56 128 LYS A O 1
ATOM 998 N N . ASN A 1 129 ? 5.365 6.338 -13.382 1.00 82.25 129 ASN A N 1
ATOM 999 C CA . ASN A 1 129 ? 3.980 6.351 -12.914 1.00 82.25 129 ASN A CA 1
ATOM 1000 C C . ASN A 1 129 ? 3.692 5.257 -11.884 1.00 82.25 129 ASN A C 1
ATOM 1002 O O . ASN A 1 129 ? 2.828 5.445 -11.033 1.00 82.25 129 ASN A O 1
ATOM 1006 N N . ASN A 1 130 ? 4.431 4.154 -11.941 1.00 79.50 130 ASN A N 1
ATOM 1007 C CA . ASN A 1 130 ? 4.302 3.011 -11.063 1.00 79.50 130 ASN A CA 1
ATOM 1008 C C . ASN A 1 130 ? 5.512 2.961 -10.129 1.00 79.50 130 ASN A C 1
ATOM 1010 O O . ASN A 1 130 ? 6.608 2.571 -10.521 1.00 79.50 130 ASN A O 1
ATOM 1014 N N . LEU A 1 131 ? 5.301 3.374 -8.880 1.00 75.38 131 LEU A N 1
ATOM 1015 C CA . LEU A 1 131 ? 6.329 3.292 -7.841 1.00 75.38 131 LEU A CA 1
ATOM 1016 C C . LEU A 1 131 ? 6.487 1.862 -7.290 1.00 75.38 131 LEU A C 1
ATOM 1018 O O . LEU A 1 131 ? 7.294 1.641 -6.395 1.00 75.38 131 LEU A O 1
ATOM 1022 N N . GLY A 1 132 ? 5.741 0.897 -7.828 1.00 74.12 132 GLY A N 1
ATOM 1023 C CA . GLY A 1 132 ? 5.887 -0.512 -7.517 1.00 74.12 132 GLY A CA 1
ATOM 1024 C C . GLY A 1 132 ? 5.508 -0.876 -6.085 1.00 74.12 132 GLY A C 1
ATOM 1025 O O . GLY A 1 132 ? 4.886 -0.114 -5.339 1.00 74.12 132 GLY A O 1
ATOM 1026 N N . ILE A 1 133 ? 5.895 -2.091 -5.714 1.00 83.00 133 ILE A N 1
ATOM 1027 C CA . ILE A 1 133 ? 5.752 -2.612 -4.357 1.00 83.00 133 ILE A CA 1
ATOM 1028 C C . ILE A 1 133 ? 6.930 -2.086 -3.537 1.00 83.00 133 ILE A C 1
ATOM 1030 O O . ILE A 1 133 ? 8.076 -2.191 -3.976 1.00 83.00 133 ILE A O 1
ATOM 1034 N N . PHE A 1 134 ? 6.674 -1.554 -2.341 1.00 91.81 134 PHE A N 1
ATOM 1035 C CA . PHE A 1 134 ? 7.743 -1.124 -1.442 1.00 91.81 134 PHE A CA 1
ATOM 1036 C C . PHE A 1 134 ? 7.679 -1.832 -0.089 1.00 91.81 134 PHE A C 1
ATOM 1038 O O . PHE A 1 134 ? 6.613 -2.209 0.397 1.00 91.81 134 PHE A O 1
ATOM 1045 N N . THR A 1 135 ? 8.842 -1.986 0.535 1.00 94.06 135 THR A N 1
ATOM 1046 C CA . THR A 1 135 ? 8.987 -2.495 1.900 1.00 94.06 135 THR A CA 1
ATOM 1047 C C . THR A 1 135 ? 9.904 -1.589 2.704 1.00 94.06 135 THR A C 1
ATOM 1049 O O . THR A 1 135 ? 10.772 -0.907 2.156 1.00 94.06 135 THR A O 1
ATOM 1052 N N . LEU A 1 136 ? 9.718 -1.599 4.024 1.00 96.00 136 LEU A N 1
ATOM 1053 C CA . LEU A 1 136 ? 10.625 -0.945 4.964 1.00 96.00 136 LEU A CA 1
ATOM 1054 C C . LEU A 1 136 ? 11.394 -1.987 5.770 1.00 96.00 136 LEU A C 1
ATOM 1056 O O . LEU A 1 136 ? 10.788 -2.916 6.318 1.00 96.00 136 LEU A O 1
ATOM 1060 N N . LYS A 1 137 ? 12.711 -1.798 5.868 1.00 93.75 137 LYS A N 1
ATOM 1061 C CA . LYS A 1 137 ? 13.602 -2.612 6.698 1.00 93.75 137 LYS A CA 1
ATOM 1062 C C . LYS A 1 137 ? 14.762 -1.762 7.213 1.00 93.75 137 LYS A C 1
ATOM 1064 O O . LYS A 1 137 ? 15.600 -1.343 6.431 1.00 93.75 137 LYS A O 1
ATOM 1069 N N . GLN A 1 138 ? 14.838 -1.536 8.524 1.00 88.88 138 GLN A N 1
ATOM 1070 C CA . GLN A 1 138 ? 16.013 -0.953 9.198 1.00 88.88 138 GLN A CA 1
ATOM 1071 C C . GLN A 1 138 ? 16.507 0.372 8.580 1.00 88.88 138 GLN A C 1
ATOM 1073 O O . GLN A 1 138 ? 17.697 0.558 8.354 1.00 88.88 138 GLN A O 1
ATOM 1078 N N . GLY A 1 139 ? 15.589 1.299 8.291 1.00 92.62 139 GLY A N 1
ATOM 1079 C CA . GLY A 1 139 ? 15.955 2.581 7.673 1.00 92.62 139 GLY A CA 1
ATOM 1080 C C . GLY A 1 139 ? 16.329 2.473 6.192 1.00 92.62 139 GLY A C 1
ATOM 1081 O O . GLY A 1 139 ? 16.957 3.380 5.658 1.00 92.62 139 GLY A O 1
ATOM 1082 N N . ILE A 1 140 ? 15.943 1.380 5.534 1.00 96.19 140 ILE A N 1
ATOM 1083 C CA . ILE A 1 140 ? 16.021 1.198 4.086 1.00 96.19 140 ILE A CA 1
ATOM 1084 C C . ILE A 1 140 ? 14.600 1.127 3.532 1.00 96.19 140 ILE A C 1
ATOM 1086 O O . ILE A 1 140 ? 13.737 0.421 4.070 1.00 96.19 140 ILE A O 1
ATOM 1090 N N . ILE A 1 141 ? 14.379 1.862 2.445 1.00 95.75 141 ILE A N 1
ATOM 1091 C CA . ILE A 1 141 ? 13.202 1.758 1.588 1.00 95.75 141 ILE A CA 1
ATOM 1092 C C . ILE A 1 141 ? 13.602 0.873 0.413 1.00 95.75 141 ILE A C 1
ATOM 1094 O O . ILE A 1 141 ? 14.440 1.269 -0.392 1.00 95.75 141 ILE A O 1
ATOM 1098 N N . SER A 1 142 ? 13.029 -0.324 0.332 1.00 93.94 142 SER A N 1
ATOM 1099 C CA . SER A 1 142 ? 13.259 -1.234 -0.791 1.00 93.94 142 SER A CA 1
ATOM 1100 C C . SER A 1 142 ? 12.067 -1.174 -1.729 1.00 93.94 142 SER A C 1
ATOM 1102 O O . SER A 1 142 ? 10.932 -1.376 -1.293 1.00 93.94 142 SER A O 1
ATOM 1104 N N . MET A 1 143 ? 12.317 -0.879 -2.998 1.00 90.81 143 MET A N 1
ATOM 1105 C CA . MET A 1 143 ? 11.303 -0.732 -4.036 1.00 90.81 143 MET A CA 1
ATOM 1106 C C . MET A 1 143 ? 11.498 -1.779 -5.123 1.00 90.81 143 MET A C 1
ATOM 1108 O O . MET A 1 143 ? 12.615 -1.983 -5.594 1.00 90.81 143 MET A O 1
ATOM 1112 N N . GLN A 1 144 ? 10.409 -2.415 -5.548 1.00 87.56 144 GLN A N 1
ATOM 1113 C CA . GLN A 1 144 ? 10.406 -3.401 -6.619 1.00 87.56 144 GLN A CA 1
ATOM 1114 C C . GLN A 1 144 ? 9.671 -2.855 -7.843 1.00 87.56 144 GLN A C 1
ATOM 1116 O O . GLN A 1 144 ? 8.455 -2.668 -7.822 1.00 87.56 144 GLN A O 1
ATOM 1121 N N . SER A 1 145 ? 10.413 -2.673 -8.930 1.00 85.56 145 SER A N 1
ATOM 1122 C CA . SER A 1 145 ? 9.912 -2.164 -10.210 1.00 85.56 145 SER A CA 1
ATOM 1123 C C . SER A 1 145 ? 9.733 -3.273 -11.252 1.00 85.56 145 SER A C 1
ATOM 1125 O O . SER A 1 145 ? 9.579 -2.979 -12.433 1.00 85.56 145 SER A O 1
ATOM 1127 N N . GLY A 1 146 ? 9.774 -4.548 -10.841 1.00 81.44 146 GLY A N 1
ATOM 1128 C CA . GLY A 1 146 ? 9.764 -5.707 -11.745 1.00 81.44 146 GLY A CA 1
ATOM 1129 C C . GLY A 1 146 ? 8.572 -5.746 -12.702 1.00 81.44 146 GLY A C 1
ATOM 1130 O O . GLY A 1 146 ? 8.733 -6.152 -13.844 1.00 81.44 146 GLY A O 1
ATOM 1131 N N . ALA A 1 147 ? 7.413 -5.230 -12.283 1.00 82.25 147 ALA A N 1
ATOM 1132 C CA . ALA A 1 147 ? 6.217 -5.141 -13.124 1.00 82.25 147 ALA A CA 1
ATOM 1133 C C . ALA A 1 147 ? 6.387 -4.229 -14.356 1.00 82.25 147 ALA A C 1
ATOM 1135 O O . ALA A 1 147 ? 5.638 -4.357 -15.317 1.00 82.25 147 ALA A O 1
ATOM 1136 N N . CYS A 1 148 ? 7.368 -3.319 -14.345 1.00 87.38 148 CYS A N 1
ATOM 1137 C CA . CYS A 1 148 ? 7.697 -2.479 -15.495 1.00 87.38 148 CYS A CA 1
ATOM 1138 C C . CYS A 1 148 ? 8.686 -3.138 -16.462 1.00 87.38 148 CYS A C 1
ATOM 1140 O O . CYS A 1 148 ? 9.102 -2.489 -17.412 1.00 87.38 148 CYS A O 1
ATOM 1142 N N . PHE A 1 149 ? 9.114 -4.377 -16.228 1.00 87.94 149 PHE A N 1
ATOM 1143 C CA . PHE A 1 149 ? 10.041 -5.081 -17.107 1.00 87.94 149 PHE A CA 1
ATOM 1144 C C . PHE A 1 149 ? 9.380 -6.352 -17.651 1.00 87.94 149 PHE A C 1
ATOM 1146 O O . PHE A 1 149 ? 8.598 -6.987 -16.943 1.00 87.94 149 PHE A O 1
ATOM 1153 N N . PRO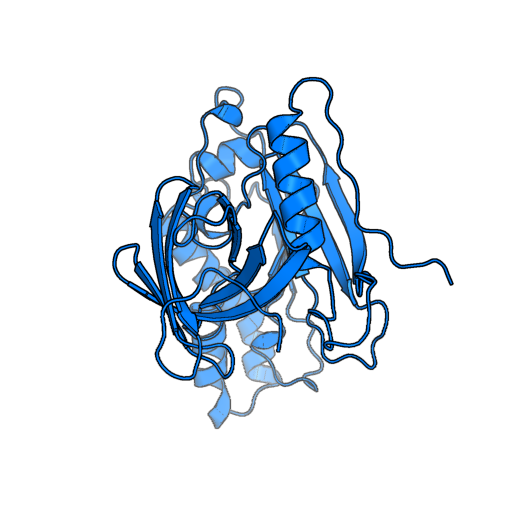 A 1 150 ? 9.699 -6.770 -18.889 1.00 84.94 150 PRO A N 1
ATOM 1154 C CA . PRO A 1 150 ? 9.291 -8.078 -19.391 1.00 84.94 150 PRO A CA 1
ATOM 1155 C C . PRO A 1 150 ? 9.750 -9.207 -18.458 1.00 84.94 150 PRO A C 1
ATOM 1157 O O . PRO A 1 150 ? 10.875 -9.167 -17.954 1.00 84.94 150 PRO A O 1
ATOM 1160 N N . ALA A 1 151 ? 8.924 -10.244 -18.283 1.00 80.19 151 ALA A N 1
ATOM 1161 C CA . ALA A 1 151 ? 9.161 -11.325 -17.315 1.00 80.19 151 ALA A CA 1
ATOM 1162 C C . ALA A 1 151 ? 10.514 -12.048 -17.487 1.00 80.19 151 ALA A C 1
ATOM 1164 O O . ALA A 1 151 ? 11.092 -12.514 -16.511 1.00 80.19 151 ALA A O 1
ATOM 1165 N N . ASN A 1 152 ? 11.044 -12.091 -18.713 1.00 80.56 152 ASN A N 1
ATOM 1166 C CA . ASN A 1 152 ? 12.308 -12.760 -19.042 1.00 80.56 152 ASN A CA 1
ATOM 1167 C C . ASN A 1 152 ? 13.522 -11.816 -19.058 1.00 80.56 152 ASN A C 1
ATOM 1169 O O . ASN A 1 152 ? 14.591 -12.196 -19.536 1.00 80.56 152 ASN A O 1
ATOM 1173 N N . THR A 1 153 ? 13.380 -10.581 -18.573 1.00 80.19 153 THR A N 1
ATOM 1174 C CA . THR A 1 153 ? 14.514 -9.653 -18.496 1.00 80.19 153 THR A CA 1
ATOM 1175 C C . THR A 1 153 ? 15.499 -10.173 -17.442 1.00 80.19 153 THR A C 1
ATOM 1177 O O . THR A 1 153 ? 15.098 -10.324 -16.287 1.00 80.19 153 THR A O 1
ATOM 1180 N N . PRO A 1 154 ? 16.785 -10.418 -17.769 1.00 80.75 154 PRO A N 1
ATOM 1181 C CA . PRO A 1 154 ? 17.788 -10.915 -16.821 1.00 80.75 154 PRO A CA 1
ATOM 1182 C C . PRO A 1 154 ? 18.279 -9.789 -15.893 1.00 80.75 154 PRO A C 1
ATOM 1184 O O . PRO A 1 154 ? 19.472 -9.512 -15.766 1.00 80.75 154 PRO A O 1
ATOM 1187 N N . TYR A 1 155 ? 17.335 -9.086 -15.272 1.00 79.88 155 TYR A N 1
ATOM 1188 C CA . TYR A 1 155 ? 17.557 -7.915 -14.451 1.00 79.88 155 TYR A CA 1
ATOM 1189 C C . TYR A 1 155 ? 16.574 -7.906 -13.287 1.00 79.88 155 TYR A C 1
ATOM 1191 O O . TYR A 1 155 ? 15.357 -7.871 -13.462 1.00 79.88 155 TYR A O 1
ATOM 1199 N N . ARG A 1 156 ? 17.116 -7.886 -12.072 1.00 80.56 156 ARG A N 1
ATOM 1200 C CA . ARG A 1 156 ? 16.313 -7.708 -10.870 1.00 80.56 156 ARG A CA 1
ATOM 1201 C C . ARG A 1 156 ? 16.096 -6.217 -10.640 1.00 80.56 156 ARG A C 1
ATOM 1203 O O . ARG A 1 156 ? 16.991 -5.522 -10.169 1.00 80.56 156 ARG A O 1
ATOM 1210 N N . ALA A 1 157 ? 14.895 -5.740 -10.941 1.00 83.75 157 ALA A N 1
ATOM 1211 C CA . ALA A 1 157 ? 14.525 -4.340 -10.774 1.00 83.75 157 ALA A CA 1
ATOM 1212 C C . ALA A 1 157 ? 14.173 -4.0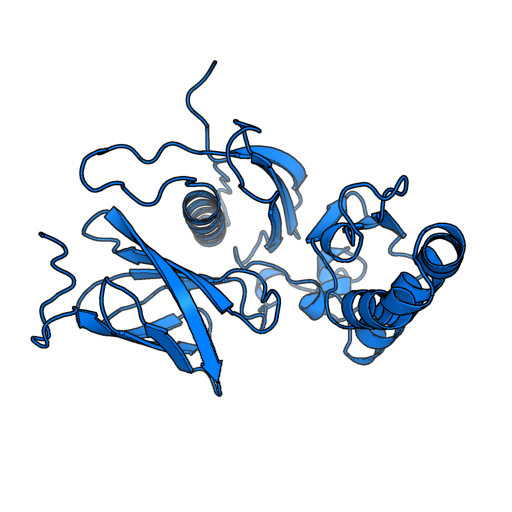11 -9.313 1.00 83.75 157 ALA A C 1
ATOM 1214 O O . ALA A 1 157 ? 13.014 -3.768 -8.980 1.00 83.75 157 ALA A O 1
ATOM 1215 N N . VAL A 1 158 ? 15.179 -4.048 -8.435 1.00 88.50 158 VAL A N 1
ATOM 1216 C CA . VAL A 1 158 ? 15.064 -3.649 -7.026 1.00 88.50 158 VAL A CA 1
ATOM 1217 C C . VAL A 1 158 ? 15.969 -2.452 -6.759 1.00 88.50 158 VAL A C 1
ATOM 1219 O O . VAL A 1 158 ? 17.127 -2.445 -7.174 1.00 88.50 158 VAL A O 1
ATOM 1222 N N . LEU A 1 159 ? 15.434 -1.452 -6.063 1.00 89.50 159 LEU A N 1
ATOM 1223 C CA . LEU A 1 159 ? 16.168 -0.283 -5.594 1.00 89.50 159 LEU A CA 1
ATOM 1224 C C . LEU A 1 159 ? 16.065 -0.210 -4.069 1.00 89.50 159 LEU A C 1
ATOM 1226 O O . LEU A 1 159 ? 14.981 0.008 -3.529 1.00 89.50 159 LEU A O 1
ATOM 1230 N N . ASP A 1 160 ? 17.204 -0.365 -3.400 1.00 93.19 160 ASP A N 1
ATOM 1231 C CA . ASP A 1 160 ? 17.332 -0.198 -1.956 1.00 93.19 160 ASP A CA 1
ATOM 1232 C C . ASP A 1 160 ? 17.902 1.191 -1.658 1.00 93.19 160 ASP A C 1
ATOM 1234 O O . ASP A 1 160 ? 19.009 1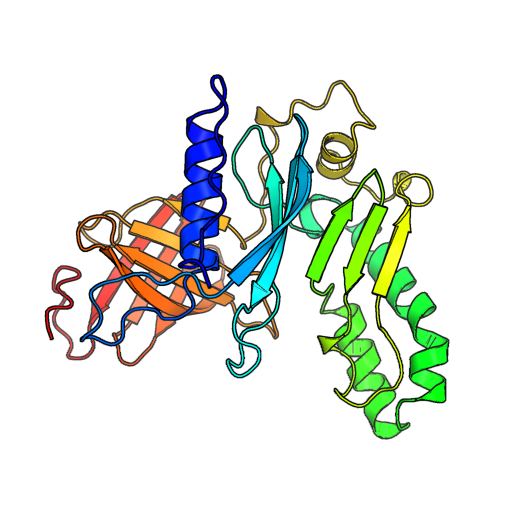.530 -2.076 1.00 93.19 160 ASP A O 1
ATOM 1238 N N . ILE A 1 161 ? 17.131 2.002 -0.938 1.00 94.12 161 ILE A N 1
ATOM 1239 C CA . ILE A 1 161 ? 17.461 3.393 -0.630 1.00 94.12 161 ILE A CA 1
ATOM 1240 C C . ILE A 1 161 ? 17.642 3.512 0.883 1.00 94.12 161 ILE A C 1
ATOM 1242 O O . ILE A 1 161 ? 16.648 3.451 1.617 1.00 94.12 161 ILE A O 1
ATOM 1246 N N . PRO A 1 162 ? 18.879 3.685 1.381 1.00 95.56 162 PRO A N 1
ATOM 1247 C CA . PRO A 1 162 ? 19.093 4.136 2.749 1.00 95.56 162 PRO A CA 1
ATOM 1248 C C . PRO A 1 162 ? 18.366 5.464 2.960 1.00 95.56 162 PRO A C 1
ATOM 1250 O O . PRO A 1 162 ? 18.323 6.299 2.061 1.00 95.56 162 PRO A O 1
ATOM 1253 N N . VAL A 1 163 ? 17.778 5.678 4.131 1.00 94.75 163 VAL A N 1
ATOM 1254 C CA . VAL A 1 163 ? 16.963 6.876 4.372 1.00 94.75 163 VAL A CA 1
ATOM 1255 C C . VAL A 1 163 ? 17.817 8.135 4.523 1.00 94.75 163 VAL A C 1
ATOM 1257 O O . VAL A 1 163 ? 17.387 9.202 4.099 1.00 94.75 163 VAL A O 1
ATOM 1260 N N . GLN A 1 164 ? 19.028 8.030 5.074 1.00 95.12 164 GLN A N 1
ATOM 1261 C CA . GLN A 1 164 ? 19.874 9.188 5.388 1.00 95.12 164 GLN A CA 1
ATOM 1262 C C . GLN A 1 164 ? 20.152 10.080 4.160 1.00 95.12 164 GLN A C 1
ATOM 1264 O O . GLN A 1 164 ? 19.961 11.289 4.258 1.00 95.12 164 GLN A O 1
ATOM 1269 N N . PRO A 1 165 ? 20.512 9.542 2.976 1.00 93.75 165 PRO A N 1
ATOM 1270 C CA . PRO A 1 165 ? 20.718 10.356 1.775 1.00 93.75 165 PRO A CA 1
ATOM 1271 C C . PRO A 1 165 ? 19.456 11.019 1.205 1.00 93.75 165 PRO A C 1
ATOM 1273 O O . PRO A 1 165 ? 19.575 11.903 0.361 1.00 93.75 165 PRO A O 1
ATOM 1276 N N . VAL A 1 166 ? 18.260 10.582 1.612 1.00 94.81 166 VAL A N 1
ATOM 1277 C CA . VAL A 1 166 ? 16.972 11.082 1.096 1.00 94.81 166 VAL A CA 1
ATOM 1278 C C . VAL A 1 166 ? 16.103 11.717 2.181 1.00 94.81 166 VAL A C 1
ATOM 1280 O O . VAL A 1 166 ? 14.922 11.977 1.958 1.00 94.81 166 VAL A O 1
ATOM 1283 N N . GLU A 1 167 ? 16.664 11.983 3.360 1.00 96.00 167 GLU A N 1
ATOM 1284 C CA . GLU A 1 167 ? 15.930 12.510 4.512 1.00 96.00 167 GLU A CA 1
ATOM 1285 C C . GLU A 1 167 ? 15.246 13.849 4.199 1.00 96.00 167 GLU A C 1
ATOM 1287 O O . GLU A 1 167 ? 14.083 14.058 4.539 1.00 96.00 167 GLU A O 1
ATOM 1292 N N . ASN A 1 168 ? 15.925 14.726 3.458 1.00 96.44 168 ASN A N 1
ATOM 1293 C CA . ASN A 1 168 ? 15.394 16.018 3.017 1.00 96.44 168 ASN A CA 1
ATOM 1294 C C . ASN A 1 168 ? 14.210 15.911 2.034 1.00 96.44 168 ASN A C 1
ATOM 1296 O O . ASN A 1 168 ? 13.565 16.917 1.741 1.00 96.44 168 ASN A O 1
ATOM 1300 N N . LEU A 1 169 ? 13.922 14.715 1.513 1.00 97.12 169 LEU A N 1
ATOM 1301 C CA . LEU A 1 169 ? 12.798 14.449 0.614 1.00 97.12 169 LEU A CA 1
ATOM 1302 C C . LEU A 1 169 ? 11.547 13.976 1.372 1.00 97.12 169 LEU A C 1
ATOM 1304 O O . LEU A 1 169 ? 10.445 13.964 0.805 1.00 97.12 169 LEU A O 1
ATOM 1308 N N . LEU A 1 170 ? 11.693 13.590 2.641 1.00 96.75 170 LEU A N 1
ATOM 1309 C CA . LEU A 1 170 ? 10.623 13.005 3.439 1.00 96.75 170 LEU A CA 1
ATOM 1310 C C . LEU A 1 170 ? 9.527 14.020 3.782 1.00 96.75 170 LEU A C 1
ATOM 1312 O O . LEU A 1 170 ? 9.752 15.221 3.929 1.00 96.75 170 LEU A O 1
ATOM 1316 N N . SER A 1 171 ? 8.307 13.514 3.941 1.00 95.50 171 SER A N 1
ATOM 1317 C CA . SER A 1 171 ? 7.230 14.259 4.589 1.00 95.50 171 SER A CA 1
ATOM 1318 C C . SER A 1 171 ? 7.390 14.192 6.114 1.00 95.50 171 SER A C 1
ATOM 1320 O O . SER A 1 171 ? 8.117 13.346 6.637 1.00 95.50 171 SER A O 1
ATOM 1322 N N . ASN A 1 172 ? 6.619 14.989 6.861 1.00 94.81 172 ASN A N 1
ATOM 1323 C CA . ASN A 1 172 ? 6.536 14.848 8.323 1.00 94.81 172 ASN A CA 1
ATOM 1324 C C . ASN A 1 172 ? 6.118 13.422 8.760 1.00 94.81 172 ASN A C 1
ATOM 1326 O O . ASN A 1 172 ? 6.538 12.931 9.807 1.00 94.81 172 ASN A O 1
ATOM 1330 N N . TYR A 1 173 ? 5.316 12.730 7.942 1.00 95.50 173 TYR A N 1
ATOM 1331 C CA . TYR A 1 173 ? 4.977 11.322 8.161 1.00 95.50 173 TYR A CA 1
ATOM 1332 C C . TYR A 1 173 ? 6.204 10.430 7.971 1.00 95.50 173 TYR A C 1
ATOM 1334 O O . TYR A 1 173 ? 6.479 9.606 8.841 1.00 95.50 173 TYR A O 1
ATOM 1342 N N . GLY A 1 174 ? 6.981 10.629 6.902 1.00 96.06 174 GLY A N 1
ATOM 1343 C CA . GLY A 1 174 ? 8.248 9.929 6.679 1.00 96.06 174 GLY A CA 1
ATOM 1344 C C . GLY A 1 174 ? 9.219 10.087 7.850 1.00 96.06 174 GLY A C 1
ATOM 1345 O O . GLY A 1 174 ? 9.671 9.083 8.404 1.00 96.06 174 GLY A O 1
ATOM 1346 N N . PHE A 1 175 ? 9.451 11.323 8.308 1.00 96.00 175 PHE A N 1
ATOM 1347 C CA . PHE A 1 175 ? 10.253 11.602 9.511 1.00 96.00 175 PHE A CA 1
ATOM 1348 C C . PHE A 1 175 ? 9.744 10.825 10.736 1.00 96.00 175 PHE A C 1
ATOM 1350 O O . PHE A 1 175 ? 10.529 10.248 11.493 1.00 96.00 175 PHE A O 1
ATOM 1357 N N . GLY A 1 176 ? 8.420 10.768 10.911 1.00 95.69 176 GLY A N 1
ATOM 1358 C CA . GLY A 1 176 ? 7.770 9.996 11.964 1.00 95.69 176 GLY A CA 1
ATOM 1359 C C . GLY A 1 176 ? 7.982 8.487 11.852 1.00 95.69 176 GLY A C 1
ATOM 1360 O O . GLY A 1 176 ? 8.267 7.848 12.861 1.00 95.69 176 GLY A O 1
ATOM 1361 N N . VAL A 1 177 ? 7.873 7.912 10.653 1.00 96.06 177 VAL A N 1
ATOM 1362 C CA . VAL A 1 177 ? 8.034 6.467 10.410 1.00 96.06 177 VAL A CA 1
ATOM 1363 C C . VAL A 1 177 ? 9.471 6.018 10.651 1.00 96.06 177 VAL A C 1
ATOM 1365 O O . VAL A 1 177 ? 9.685 5.007 11.319 1.00 96.06 177 VAL A O 1
ATOM 1368 N N . PHE A 1 178 ? 10.451 6.790 10.176 1.00 95.94 178 PHE A N 1
ATOM 1369 C CA . PHE A 1 178 ? 11.872 6.471 10.341 1.00 95.94 178 PHE A CA 1
ATOM 1370 C C . PHE A 1 178 ? 12.451 6.894 11.693 1.00 95.94 178 PHE A C 1
ATOM 1372 O O . PHE A 1 178 ? 13.590 6.566 12.002 1.00 95.94 178 PHE A O 1
ATOM 1379 N N . GLY A 1 179 ? 11.664 7.575 12.531 1.00 94.81 179 GLY A N 1
ATOM 1380 C CA . GLY A 1 179 ? 12.092 7.991 13.865 1.00 94.81 179 GLY A CA 1
ATOM 1381 C C . GLY A 1 179 ? 13.144 9.095 13.873 1.00 94.81 179 GLY A C 1
ATOM 1382 O O . GLY A 1 179 ? 13.812 9.275 14.883 1.00 94.81 179 GLY A O 1
ATOM 1383 N N . LEU A 1 180 ? 13.237 9.840 12.775 1.00 94.44 180 LEU A N 1
ATOM 1384 C CA . LEU A 1 180 ? 14.146 10.971 12.594 1.00 94.44 180 LEU A CA 1
ATOM 1385 C C . LEU A 1 180 ? 13.648 12.230 13.316 1.00 94.44 180 LEU A C 1
ATOM 1387 O O . LEU A 1 180 ? 14.427 13.119 13.632 1.00 94.44 180 LEU A O 1
ATOM 1391 N N . ASN A 1 181 ? 12.350 12.280 13.637 1.00 92.06 181 ASN A N 1
ATOM 1392 C CA . ASN A 1 181 ? 11.779 13.301 14.507 1.00 92.06 181 ASN A CA 1
ATOM 1393 C C . ASN A 1 181 ? 11.070 12.650 15.719 1.00 92.06 181 ASN A C 1
ATOM 1395 O O . ASN A 1 181 ? 10.034 11.986 15.551 1.00 92.06 181 ASN A O 1
ATOM 1399 N N . PRO A 1 182 ? 11.599 12.811 16.950 1.00 87.12 182 PRO A N 1
ATOM 1400 C CA . PRO A 1 182 ? 11.007 12.232 18.155 1.00 87.12 182 PRO A CA 1
ATOM 1401 C C . PRO A 1 182 ? 9.669 12.879 18.548 1.00 87.12 182 PRO A C 1
ATOM 1403 O O . PRO A 1 182 ? 8.847 12.211 19.178 1.00 87.12 182 PRO A O 1
ATOM 1406 N N . ASP A 1 183 ? 9.403 14.119 18.130 1.00 90.94 183 ASP A N 1
ATOM 1407 C CA . ASP A 1 183 ? 8.181 14.853 18.479 1.00 90.94 183 ASP A CA 1
ATOM 1408 C C . ASP A 1 183 ? 6.956 14.393 17.679 1.00 90.94 183 ASP A C 1
ATOM 1410 O O . ASP A 1 183 ? 5.805 14.642 18.068 1.00 90.94 183 ASP A O 1
ATOM 1414 N N . VAL A 1 184 ? 7.175 13.673 16.572 1.00 92.19 184 VAL A N 1
ATOM 1415 C CA . VAL A 1 184 ? 6.091 13.148 15.740 1.00 92.19 184 VAL A CA 1
ATOM 1416 C C . VAL A 1 184 ? 5.345 12.044 16.481 1.00 92.19 184 VAL A C 1
ATOM 1418 O O . VAL A 1 184 ? 5.831 10.934 16.708 1.00 92.19 184 VAL A O 1
ATOM 1421 N N . LYS A 1 185 ? 4.088 12.340 16.818 1.00 94.06 185 LYS A N 1
ATOM 1422 C CA . LYS A 1 185 ? 3.176 11.401 17.476 1.00 94.06 185 LYS A CA 1
ATOM 1423 C C . LYS A 1 185 ? 2.453 10.572 16.421 1.00 94.06 185 LYS A C 1
ATOM 1425 O O . LYS A 1 185 ? 1.434 11.015 15.903 1.00 94.06 185 LYS A O 1
ATOM 1430 N N . MET A 1 186 ? 2.902 9.337 16.190 1.00 93.88 186 MET A N 1
ATOM 1431 C CA . MET A 1 186 ? 2.328 8.426 15.179 1.00 93.88 186 MET A CA 1
ATOM 1432 C C . MET A 1 186 ? 0.806 8.251 15.267 1.00 93.88 186 MET A C 1
ATOM 1434 O O . MET A 1 186 ? 0.141 8.141 14.245 1.00 93.88 186 MET A O 1
ATOM 1438 N N . LYS A 1 187 ? 0.226 8.320 16.472 1.00 93.31 187 LYS A N 1
ATOM 1439 C CA . LYS A 1 187 ? -1.233 8.279 16.691 1.00 93.31 187 LYS A CA 1
ATOM 1440 C C . LYS A 1 187 ? -2.021 9.451 16.084 1.00 93.31 187 LYS A C 1
ATOM 1442 O O . LYS A 1 187 ? -3.239 9.376 16.015 1.00 93.31 187 LYS A O 1
ATOM 1447 N N . LYS A 1 188 ? -1.349 10.560 15.754 1.00 92.56 188 LYS A N 1
ATOM 1448 C CA . LYS A 1 188 ? -1.935 11.748 15.112 1.00 92.56 188 LYS A CA 1
ATOM 1449 C C . LYS A 1 188 ? -1.703 11.765 13.600 1.00 92.56 188 LYS A C 1
ATOM 1451 O O . LYS A 1 188 ? -2.231 12.642 12.927 1.00 92.56 188 LYS A O 1
ATOM 1456 N N . MET A 1 189 ? -0.893 10.842 13.089 1.00 91.19 189 MET A N 1
ATOM 1457 C CA . MET A 1 189 ? -0.567 10.770 11.674 1.00 91.19 189 MET A CA 1
ATOM 1458 C C . MET A 1 189 ? -1.655 9.971 10.971 1.00 91.19 189 MET A C 1
ATOM 1460 O O . MET A 1 189 ? -1.896 8.815 11.317 1.00 91.19 189 MET A O 1
ATOM 1464 N N . ILE A 1 190 ? -2.324 10.618 10.022 1.00 84.75 190 ILE A N 1
ATOM 1465 C CA . ILE A 1 190 ? -3.405 10.043 9.228 1.00 84.75 190 ILE A CA 1
ATOM 1466 C C . ILE A 1 190 ? -2.881 9.891 7.804 1.00 84.75 190 ILE A C 1
ATOM 1468 O O . ILE A 1 190 ? -2.337 10.845 7.248 1.00 84.75 190 ILE A O 1
ATOM 1472 N N . THR A 1 191 ? -3.011 8.694 7.238 1.00 83.12 191 THR A N 1
ATOM 1473 C CA . THR A 1 191 ? -2.787 8.499 5.801 1.00 83.12 191 THR A CA 1
ATOM 1474 C C . THR A 1 191 ? -3.954 9.101 5.024 1.00 83.12 191 THR A C 1
ATOM 1476 O O . THR A 1 191 ? -5.117 8.904 5.382 1.00 83.12 191 THR A O 1
ATOM 1479 N N . ASN A 1 192 ? -3.639 9.817 3.948 1.00 73.88 192 ASN A N 1
ATOM 1480 C CA . ASN A 1 192 ? -4.638 10.269 2.976 1.00 73.88 192 ASN A CA 1
ATOM 1481 C C . ASN A 1 192 ? -4.671 9.358 1.742 1.00 73.88 192 ASN A C 1
ATOM 1483 O O . ASN A 1 192 ? -5.308 9.684 0.741 1.00 73.88 192 ASN A O 1
ATOM 1487 N N . SER A 1 193 ? -3.951 8.237 1.792 1.00 78.06 193 SER A N 1
ATOM 1488 C CA . SER A 1 193 ? -3.884 7.299 0.688 1.00 78.06 193 SER A CA 1
ATOM 1489 C C . SER A 1 193 ? -5.160 6.458 0.598 1.00 78.06 193 SER A C 1
ATOM 1491 O O . SER A 1 193 ? -5.781 6.109 1.606 1.00 78.06 193 SER A O 1
ATOM 1493 N N . LEU A 1 194 ? -5.573 6.181 -0.641 1.00 81.25 194 LEU A N 1
ATOM 1494 C CA . LEU A 1 194 ? -6.716 5.317 -0.945 1.00 81.25 194 LEU A CA 1
ATOM 1495 C C . LEU A 1 194 ? -6.517 3.853 -0.541 1.00 81.25 194 LEU A C 1
ATOM 1497 O O . LEU A 1 194 ? -7.499 3.226 -0.152 1.00 81.25 194 LEU A O 1
ATOM 1501 N N . PRO A 1 195 ? -5.301 3.280 -0.615 1.00 83.31 195 PRO A N 1
ATOM 1502 C CA . PRO A 1 195 ? -5.078 1.928 -0.132 1.00 83.31 195 PRO A CA 1
ATOM 1503 C C . PRO A 1 195 ? -5.257 1.896 1.381 1.00 83.31 195 PRO A C 1
ATOM 1505 O O . PRO A 1 195 ? -4.435 2.424 2.131 1.00 83.31 195 PRO A O 1
ATOM 1508 N N . ASN A 1 196 ? -6.370 1.335 1.842 1.00 85.38 196 ASN A N 1
ATOM 1509 C CA . ASN A 1 196 ? -6.693 1.284 3.259 1.00 85.38 196 ASN A CA 1
ATOM 1510 C C . ASN A 1 196 ? -7.827 0.300 3.545 1.00 85.38 196 ASN A C 1
ATOM 1512 O O . ASN A 1 196 ? -8.475 -0.217 2.633 1.00 85.38 196 ASN A O 1
ATOM 1516 N N . LEU A 1 197 ? -8.072 0.080 4.835 1.00 89.50 197 LEU A N 1
ATOM 1517 C CA . LEU A 1 197 ? -9.296 -0.535 5.322 1.00 89.50 197 LEU A CA 1
ATOM 1518 C C . LEU A 1 197 ? -10.279 0.559 5.731 1.00 89.50 197 LEU A C 1
ATOM 1520 O O . LEU A 1 197 ? -10.008 1.359 6.628 1.00 89.50 197 LEU A O 1
ATOM 1524 N N . TYR A 1 198 ? -11.445 0.548 5.106 1.00 90.94 198 TYR A N 1
ATOM 1525 C CA . TYR A 1 198 ? -12.562 1.408 5.448 1.00 90.94 198 TYR A CA 1
ATOM 1526 C C . TYR A 1 198 ? -13.632 0.596 6.157 1.00 90.94 198 TYR A C 1
ATOM 1528 O O . TYR A 1 198 ? -13.927 -0.542 5.793 1.00 90.94 198 TYR A O 1
ATOM 1536 N N . THR A 1 199 ? -14.232 1.198 7.175 1.00 92.25 199 THR A N 1
ATOM 1537 C CA . THR A 1 199 ? -15.305 0.575 7.956 1.00 92.25 199 THR A CA 1
ATOM 1538 C C . THR A 1 199 ? -16.583 1.367 7.767 1.00 92.25 199 THR A C 1
ATOM 1540 O O . THR A 1 199 ? -16.552 2.593 7.703 1.00 92.25 199 THR A O 1
ATOM 1543 N N . GLY A 1 200 ? -17.729 0.707 7.663 1.00 92.69 200 GLY A N 1
ATOM 1544 C CA . GLY A 1 200 ? -18.975 1.452 7.568 1.00 92.69 200 GLY A CA 1
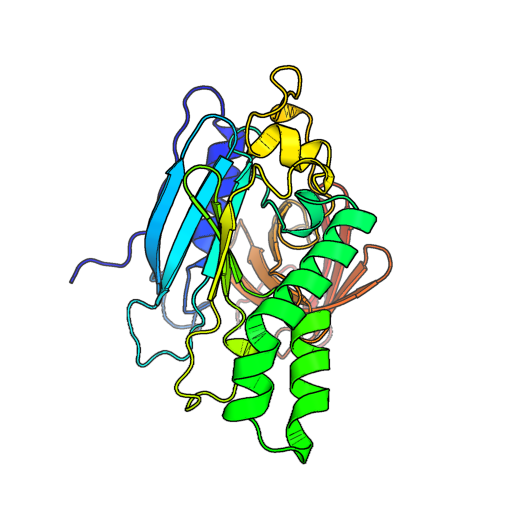ATOM 1545 C C . GLY A 1 200 ? -20.147 0.608 7.133 1.00 92.69 200 GLY A C 1
ATOM 1546 O O . GLY A 1 200 ? -20.290 -0.527 7.588 1.00 92.69 200 GLY A O 1
ATOM 1547 N N . LYS A 1 201 ? -21.023 1.193 6.314 1.00 91.38 201 LYS A N 1
ATOM 1548 C CA . LYS A 1 201 ? -22.290 0.568 5.935 1.00 91.38 201 LYS A CA 1
ATOM 1549 C C . LYS A 1 201 ? -22.583 0.703 4.455 1.00 91.38 201 LYS A C 1
ATOM 1551 O O . LYS A 1 201 ? -22.395 1.772 3.882 1.00 91.38 201 LYS A O 1
ATOM 1556 N N . ILE A 1 202 ? -23.129 -0.358 3.876 1.00 88.19 202 ILE A N 1
ATOM 1557 C CA . ILE A 1 202 ? -23.714 -0.347 2.537 1.00 88.19 202 ILE A CA 1
ATOM 1558 C C . ILE A 1 202 ? -25.181 -0.733 2.679 1.00 88.19 202 ILE A C 1
ATOM 1560 O O . ILE A 1 202 ? -25.501 -1.833 3.130 1.00 88.19 202 ILE A O 1
ATOM 1564 N N . GLY A 1 203 ? -26.079 0.206 2.380 1.00 87.00 203 GLY A N 1
ATOM 1565 C CA . GLY A 1 203 ? -27.460 0.122 2.848 1.00 87.00 203 GLY A CA 1
ATOM 1566 C C . GLY A 1 203 ? -27.505 -0.035 4.375 1.00 87.00 203 GLY A C 1
ATOM 1567 O O . GLY A 1 203 ? -26.987 0.806 5.112 1.00 87.00 203 GLY A O 1
ATOM 1568 N N . ASN A 1 204 ? -28.086 -1.138 4.847 1.00 86.56 204 ASN A N 1
ATOM 1569 C CA . ASN A 1 204 ? -28.189 -1.451 6.277 1.00 86.56 204 ASN A CA 1
ATOM 1570 C C . ASN A 1 204 ? -27.081 -2.385 6.791 1.00 86.56 204 ASN A C 1
ATOM 1572 O O . ASN A 1 204 ? -26.983 -2.597 8.002 1.00 86.56 204 ASN A O 1
ATOM 1576 N N . ASP A 1 205 ? -26.245 -2.924 5.903 1.00 87.75 205 ASP A N 1
ATOM 1577 C CA . ASP A 1 205 ? -25.258 -3.940 6.251 1.00 87.75 205 ASP A CA 1
ATOM 1578 C C . ASP A 1 205 ? -23.928 -3.311 6.657 1.00 87.75 205 ASP A C 1
ATOM 1580 O O . ASP A 1 205 ? -23.409 -2.423 5.980 1.00 87.75 205 ASP A O 1
ATOM 1584 N N . ALA A 1 206 ? -23.362 -3.788 7.767 1.00 90.50 206 ALA A N 1
ATOM 1585 C CA . ALA A 1 206 ? -22.020 -3.413 8.187 1.00 90.50 206 ALA A CA 1
ATOM 1586 C C . ALA A 1 206 ? -20.980 -4.084 7.283 1.00 90.50 206 ALA A C 1
ATOM 1588 O O . ALA A 1 206 ? -21.011 -5.302 7.081 1.00 90.50 206 ALA A O 1
ATOM 1589 N N . VAL A 1 207 ? -20.040 -3.292 6.774 1.00 90.69 207 VAL A N 1
ATOM 1590 C CA . VAL A 1 207 ? -19.015 -3.763 5.844 1.00 90.69 207 VAL A CA 1
ATOM 1591 C C . VAL A 1 207 ? -17.614 -3.326 6.252 1.00 90.69 207 VAL A C 1
ATOM 1593 O O . VAL A 1 207 ? -17.420 -2.310 6.930 1.00 90.69 207 VAL A O 1
ATOM 1596 N N . LEU A 1 208 ? -16.643 -4.088 5.762 1.00 91.88 208 LEU A N 1
ATOM 1597 C CA . LEU A 1 208 ? -15.269 -3.655 5.583 1.00 91.88 208 LEU A CA 1
ATOM 1598 C C . LEU A 1 208 ? -15.012 -3.506 4.084 1.00 91.88 208 LEU A C 1
ATOM 1600 O O . LEU A 1 208 ? -15.405 -4.360 3.296 1.00 91.88 208 LEU A O 1
ATOM 1604 N N . LEU A 1 209 ? -14.356 -2.425 3.694 1.00 90.69 209 LEU A N 1
ATOM 1605 C CA . LEU A 1 209 ? -13.903 -2.201 2.331 1.00 90.69 209 LEU A CA 1
ATOM 1606 C C . LEU A 1 209 ? -12.384 -2.080 2.376 1.00 90.69 209 LEU A C 1
ATOM 1608 O O . LEU A 1 209 ? -11.865 -1.093 2.889 1.00 90.69 209 LEU A O 1
ATOM 1612 N N . GLN A 1 210 ? -11.678 -3.088 1.879 1.00 90.75 210 GLN A N 1
ATOM 1613 C CA . GLN A 1 210 ? -10.235 -3.021 1.693 1.00 90.75 210 GLN A CA 1
ATOM 1614 C C . GLN A 1 210 ? -9.964 -2.584 0.259 1.00 90.75 210 GLN A C 1
ATOM 1616 O O . GLN A 1 210 ? -10.487 -3.198 -0.662 1.00 90.75 210 GLN A O 1
ATOM 1621 N N . LEU A 1 211 ? -9.177 -1.527 0.075 1.00 88.12 211 LEU A N 1
ATOM 1622 C CA . LEU A 1 211 ? -8.729 -1.079 -1.242 1.00 88.12 211 LEU A CA 1
ATOM 1623 C C . LEU A 1 211 ? -7.226 -1.289 -1.385 1.00 88.12 211 LEU A C 1
ATOM 1625 O O . LEU A 1 211 ? -6.466 -1.059 -0.441 1.00 88.12 211 LEU A O 1
ATOM 1629 N N . ASP A 1 212 ? -6.813 -1.743 -2.562 1.00 82.50 212 ASP A N 1
ATOM 1630 C CA . ASP A 1 212 ? -5.419 -1.980 -2.915 1.00 82.50 212 ASP A CA 1
ATOM 1631 C C . ASP A 1 212 ? -4.745 -0.701 -3.447 1.00 82.50 212 ASP A C 1
ATOM 1633 O O . ASP A 1 212 ? -5.418 0.260 -3.837 1.00 82.50 212 ASP A O 1
ATOM 1637 N N . PRO A 1 213 ? -3.398 -0.666 -3.498 1.00 76.12 213 PRO A N 1
ATOM 1638 C CA . PRO A 1 213 ? -2.662 0.281 -4.330 1.00 76.12 213 PRO A CA 1
ATOM 1639 C C . PRO A 1 213 ? -3.211 0.336 -5.757 1.00 76.12 213 PRO A C 1
ATOM 1641 O O . PRO A 1 213 ? -3.444 -0.696 -6.377 1.00 76.12 213 PRO A O 1
ATOM 1644 N N . VAL A 1 214 ? -3.394 1.549 -6.287 1.00 74.56 214 VAL A N 1
ATOM 1645 C CA . VAL A 1 214 ? -3.834 1.747 -7.675 1.00 74.56 214 VAL A CA 1
ATOM 1646 C C . VAL A 1 214 ? -2.767 1.202 -8.621 1.00 74.56 214 VAL A C 1
ATOM 1648 O O . VAL A 1 214 ? -1.632 1.681 -8.612 1.00 74.56 214 VAL A O 1
ATOM 1651 N N . VAL A 1 215 ? -3.158 0.259 -9.475 1.00 64.75 215 VAL A N 1
ATOM 1652 C CA . VAL A 1 215 ? -2.332 -0.288 -10.561 1.00 64.75 215 VAL A CA 1
ATOM 1653 C C . VAL A 1 215 ? -3.032 0.033 -11.879 1.00 64.75 215 VAL A C 1
ATOM 1655 O O . VAL A 1 215 ? -4.242 -0.139 -12.000 1.00 64.75 215 VAL A O 1
ATOM 1658 N N . ASP A 1 216 ? -2.305 0.597 -12.846 1.00 63.66 216 ASP A N 1
ATOM 1659 C CA . ASP A 1 216 ? -2.818 0.934 -14.184 1.00 63.66 216 ASP A CA 1
ATOM 1660 C C . ASP A 1 216 ? -4.141 1.720 -14.193 1.00 63.66 216 ASP A C 1
ATOM 1662 O O . ASP A 1 216 ? -5.065 1.441 -14.956 1.00 63.66 216 ASP A O 1
ATOM 1666 N N . LYS A 1 217 ? -4.231 2.745 -13.328 1.00 67.19 217 LYS A N 1
ATOM 1667 C CA . LYS A 1 217 ? -5.412 3.622 -13.143 1.00 67.19 217 LYS A CA 1
ATOM 1668 C C . LYS A 1 217 ? -6.672 2.907 -12.647 1.00 67.19 217 LYS A C 1
ATOM 1670 O O . LYS A 1 217 ? -7.740 3.516 -12.608 1.00 67.19 217 LYS A O 1
ATOM 1675 N N . THR A 1 218 ? -6.544 1.653 -12.247 1.00 72.25 218 THR A N 1
ATOM 1676 C CA . THR A 1 218 ? -7.633 0.853 -11.713 1.00 72.25 218 THR A CA 1
ATOM 1677 C C . THR A 1 218 ? -7.507 0.790 -10.198 1.00 72.25 218 THR A C 1
ATOM 1679 O O . THR A 1 218 ? -6.425 0.532 -9.669 1.00 72.25 218 THR A O 1
ATOM 1682 N N . LEU A 1 219 ? -8.616 1.019 -9.495 1.00 84.75 219 LEU A N 1
ATOM 1683 C CA . LEU A 1 219 ? -8.699 0.779 -8.061 1.00 84.75 219 LEU A CA 1
ATOM 1684 C C . LEU A 1 219 ? -9.434 -0.542 -7.825 1.00 84.75 219 LEU A C 1
ATOM 1686 O O . LEU A 1 219 ? -10.596 -0.694 -8.208 1.00 84.75 219 LEU A O 1
ATOM 1690 N N . SER A 1 220 ? -8.731 -1.500 -7.231 1.00 86.50 220 SER A N 1
ATOM 1691 C CA . SER A 1 220 ? -9.256 -2.812 -6.861 1.00 86.50 220 SER A CA 1
ATOM 1692 C C . SER A 1 220 ? -9.343 -2.960 -5.348 1.00 86.50 220 SER A C 1
ATOM 1694 O O . SER A 1 220 ? -8.798 -2.152 -4.591 1.00 86.50 220 SER A O 1
ATOM 1696 N N . GLY A 1 221 ? -10.039 -3.999 -4.905 1.00 87.38 221 GLY A N 1
ATOM 1697 C CA . GLY A 1 221 ? -10.100 -4.341 -3.499 1.00 87.38 221 GLY A CA 1
ATOM 1698 C C . GLY A 1 221 ? -11.094 -5.448 -3.191 1.00 87.38 221 GLY A C 1
ATOM 1699 O O . GLY A 1 221 ? -11.538 -6.190 -4.072 1.00 87.38 221 GLY A O 1
ATOM 1700 N N . VAL A 1 222 ? -11.482 -5.516 -1.922 1.00 87.50 222 VAL A N 1
ATOM 1701 C CA . VAL A 1 222 ? -12.443 -6.480 -1.393 1.00 87.50 222 VAL A CA 1
ATOM 1702 C C . VAL A 1 222 ? -13.503 -5.759 -0.568 1.00 87.50 222 VAL A C 1
ATOM 1704 O O . VAL A 1 222 ? -13.194 -5.048 0.392 1.00 87.50 222 VAL A O 1
ATOM 1707 N N . LEU A 1 223 ? -14.770 -5.988 -0.911 1.00 88.00 223 LEU A N 1
ATOM 1708 C CA . LEU A 1 223 ? -15.913 -5.641 -0.074 1.00 88.00 223 LEU A CA 1
ATOM 1709 C C . LEU A 1 223 ? -16.296 -6.857 0.775 1.00 88.00 223 LEU A C 1
ATOM 1711 O O . LEU A 1 223 ? -16.700 -7.886 0.242 1.00 88.00 223 LEU A O 1
ATOM 1715 N N . TYR A 1 224 ? -16.208 -6.733 2.093 1.00 87.31 224 TYR A N 1
ATOM 1716 C CA . TYR A 1 224 ? -16.532 -7.785 3.049 1.00 87.31 224 TYR A CA 1
ATOM 1717 C C . TYR A 1 224 ? -17.756 -7.417 3.880 1.00 87.31 224 TYR A C 1
ATOM 1719 O O . TYR A 1 224 ? -17.784 -6.382 4.546 1.00 87.31 224 TYR A O 1
ATOM 1727 N N . ASN A 1 225 ? -18.766 -8.280 3.881 1.00 85.06 225 ASN A N 1
ATOM 1728 C CA . ASN A 1 225 ? -19.947 -8.126 4.716 1.00 85.06 225 ASN A CA 1
ATOM 1729 C C . ASN A 1 225 ? -19.708 -8.800 6.074 1.00 85.06 225 ASN A C 1
ATOM 1731 O O . ASN A 1 225 ? -19.592 -10.020 6.175 1.00 85.06 225 ASN A O 1
ATOM 1735 N N . VAL A 1 226 ? -19.686 -7.990 7.136 1.00 84.62 226 VAL A N 1
ATOM 1736 C CA . VAL A 1 226 ? -19.331 -8.439 8.492 1.00 84.62 226 VAL A CA 1
ATOM 1737 C C . VAL A 1 226 ? -20.343 -9.439 9.053 1.00 84.62 226 VAL A C 1
ATOM 1739 O O . VAL A 1 226 ? -19.973 -10.300 9.845 1.00 84.62 226 VAL A O 1
ATOM 1742 N N . LYS A 1 227 ? -21.614 -9.338 8.650 1.00 79.25 227 LYS A N 1
ATOM 1743 C CA . LYS A 1 227 ? -22.690 -10.208 9.137 1.00 79.25 227 LYS A CA 1
ATOM 1744 C C . LYS A 1 227 ? -22.678 -11.573 8.452 1.00 79.25 227 LYS A C 1
ATOM 1746 O O . LYS A 1 227 ? -22.902 -12.578 9.113 1.00 79.25 227 LYS A O 1
ATOM 1751 N N . THR A 1 228 ? -22.469 -11.599 7.138 1.00 79.00 228 THR A N 1
ATOM 1752 C CA . THR A 1 228 ? -22.562 -12.834 6.338 1.00 79.00 228 THR A CA 1
ATOM 1753 C C . THR A 1 228 ? -21.223 -13.543 6.163 1.00 79.00 228 THR A C 1
ATOM 1755 O O . THR A 1 228 ? -21.208 -14.686 5.724 1.00 79.00 228 THR A O 1
ATOM 1758 N N . GLY A 1 229 ? -20.102 -12.875 6.450 1.00 76.31 229 GLY A N 1
ATOM 1759 C CA . GLY A 1 229 ? -18.763 -13.405 6.189 1.00 76.31 229 GLY A CA 1
ATOM 1760 C C . GLY A 1 229 ? -18.388 -13.443 4.705 1.00 76.31 229 GLY A C 1
ATOM 1761 O O . GLY A 1 229 ? -17.323 -13.944 4.353 1.00 76.31 229 GLY A O 1
ATOM 1762 N N . LYS A 1 230 ? -19.245 -12.918 3.819 1.00 76.00 230 LYS A N 1
ATOM 1763 C CA . LYS A 1 230 ? -19.011 -12.927 2.373 1.00 76.00 230 LYS A CA 1
ATOM 1764 C C . LYS A 1 230 ? -18.080 -11.800 1.964 1.00 76.00 230 LYS A C 1
ATOM 1766 O O . LYS A 1 230 ? -18.224 -10.663 2.411 1.00 76.00 230 LYS A O 1
ATOM 1771 N N . ALA A 1 231 ? -17.163 -12.131 1.070 1.00 79.69 231 ALA A N 1
ATOM 1772 C CA . ALA A 1 231 ? -16.174 -11.230 0.517 1.00 79.69 231 ALA A CA 1
ATOM 1773 C C . ALA A 1 231 ? -16.355 -11.184 -1.010 1.00 79.69 231 ALA A C 1
ATOM 1775 O O . ALA A 1 231 ? -16.485 -12.228 -1.646 1.00 79.69 231 ALA A O 1
ATOM 1776 N N . ILE A 1 232 ? -16.393 -9.985 -1.592 1.00 80.38 232 ILE A N 1
ATOM 1777 C CA . ILE A 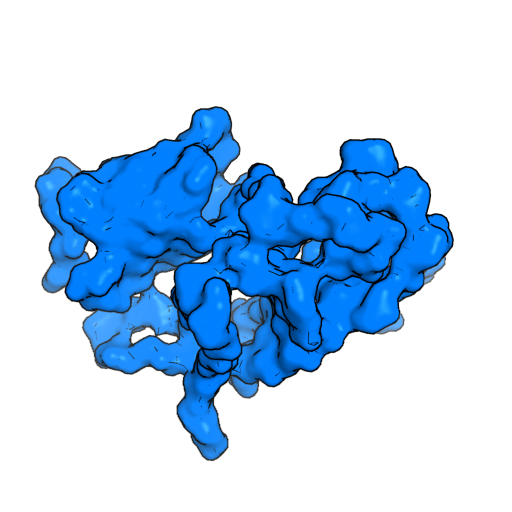1 232 ? -16.585 -9.756 -3.029 1.00 80.38 232 ILE A CA 1
ATOM 1778 C C . ILE A 1 232 ? -15.372 -8.991 -3.574 1.00 80.38 232 ILE A C 1
ATOM 1780 O O . ILE A 1 232 ? -15.074 -7.913 -3.047 1.00 80.38 232 ILE A O 1
ATOM 1784 N N . PRO A 1 233 ? -14.689 -9.494 -4.622 1.00 83.94 233 PRO A N 1
ATOM 1785 C CA . PRO A 1 233 ? -13.687 -8.708 -5.323 1.00 83.94 233 PRO A CA 1
ATOM 1786 C C . PRO A 1 233 ? -14.380 -7.568 -6.054 1.00 83.94 233 PRO A C 1
ATOM 1788 O O . PRO A 1 233 ? -15.362 -7.769 -6.776 1.00 83.94 233 PRO A O 1
ATOM 1791 N N . ILE A 1 234 ? -13.844 -6.369 -5.893 1.00 85.94 234 ILE A N 1
ATOM 1792 C CA . ILE A 1 234 ? -14.343 -5.186 -6.577 1.00 85.94 234 ILE A CA 1
ATOM 1793 C C . ILE A 1 234 ? -13.213 -4.557 -7.376 1.00 85.94 234 ILE A C 1
ATOM 1795 O O . ILE A 1 234 ? -12.059 -4.515 -6.951 1.00 85.94 234 ILE A O 1
ATOM 1799 N N . GLN A 1 235 ? -13.573 -4.035 -8.536 1.00 88.88 235 GLN A N 1
ATOM 1800 C CA . GLN A 1 235 ? -12.692 -3.271 -9.395 1.00 88.88 235 GLN A CA 1
ATOM 1801 C C . GLN A 1 235 ? -13.515 -2.128 -9.970 1.00 88.88 235 GLN A C 1
ATOM 1803 O O . GLN A 1 235 ? -14.642 -2.339 -10.421 1.00 88.88 235 GLN A O 1
ATOM 1808 N N . GLY A 1 236 ? -12.990 -0.912 -9.892 1.00 89.06 236 GLY A N 1
ATOM 1809 C CA . GLY A 1 236 ? -13.799 0.260 -10.168 1.00 89.06 236 GLY A CA 1
ATOM 1810 C C . GLY A 1 236 ? -13.013 1.537 -10.390 1.00 89.06 236 GLY A C 1
ATOM 1811 O O . GLY A 1 236 ? -11.779 1.561 -10.424 1.00 89.06 236 GLY A O 1
ATOM 1812 N N . SER A 1 237 ? -13.772 2.617 -10.542 1.00 88.62 237 SER A N 1
ATOM 1813 C CA . SER A 1 237 ? -13.254 3.970 -10.695 1.00 88.62 237 SER A CA 1
ATOM 1814 C C . SER A 1 237 ? -13.430 4.760 -9.402 1.00 88.62 237 SER A C 1
ATOM 1816 O O . SER A 1 237 ? -14.392 4.560 -8.658 1.00 88.62 237 SER A O 1
ATOM 1818 N N . PHE A 1 238 ? -12.482 5.656 -9.123 1.00 87.31 238 PHE A N 1
ATOM 1819 C CA . PHE A 1 238 ? -12.527 6.533 -7.960 1.00 87.31 238 PHE A CA 1
ATOM 1820 C C . PHE A 1 238 ? -12.398 7.992 -8.380 1.00 87.31 238 PHE A C 1
ATOM 1822 O O . PHE A 1 238 ? -11.406 8.384 -8.999 1.00 87.31 238 PHE A O 1
ATOM 1829 N N . ARG A 1 239 ? -13.388 8.812 -8.025 1.00 86.81 239 ARG A N 1
ATOM 1830 C CA . ARG A 1 239 ? -13.400 10.246 -8.322 1.00 86.81 239 ARG A CA 1
ATOM 1831 C C . ARG A 1 239 ? -14.071 11.013 -7.195 1.00 86.81 239 ARG A C 1
ATOM 1833 O O . ARG A 1 239 ? -15.181 10.689 -6.799 1.00 86.81 239 ARG A O 1
ATOM 1840 N N . SER A 1 240 ? -13.419 12.067 -6.707 1.00 86.06 240 SER A N 1
ATOM 1841 C CA . SER A 1 240 ? -14.001 12.987 -5.718 1.00 86.06 240 SER A CA 1
ATOM 1842 C C . SER A 1 240 ? -14.576 12.286 -4.480 1.00 86.06 240 SER A C 1
ATOM 1844 O O . SER A 1 240 ? -15.670 12.623 -4.046 1.00 86.06 240 SER A O 1
ATOM 1846 N N . ASN A 1 241 ? -13.857 11.308 -3.918 1.00 87.19 241 ASN A N 1
ATOM 1847 C CA . ASN A 1 241 ? -14.307 10.481 -2.787 1.00 87.19 241 ASN A CA 1
ATOM 1848 C C . ASN A 1 241 ? -15.424 9.477 -3.094 1.00 87.19 241 ASN A C 1
ATOM 1850 O O . ASN A 1 241 ? -15.859 8.773 -2.187 1.00 87.19 241 ASN A O 1
ATOM 1854 N N . HIS A 1 242 ? -15.856 9.361 -4.346 1.00 90.69 242 HIS A N 1
ATOM 1855 C CA . HIS A 1 242 ? -16.789 8.335 -4.789 1.00 90.69 242 HIS A CA 1
ATOM 1856 C C . HIS A 1 242 ? -16.038 7.183 -5.446 1.00 90.69 242 HIS A C 1
ATOM 1858 O O . HIS A 1 242 ? -15.232 7.400 -6.349 1.00 90.69 242 HIS A O 1
ATOM 1864 N N . PHE A 1 243 ? -16.327 5.968 -4.996 1.00 90.75 243 PHE A N 1
ATOM 1865 C CA . PHE A 1 243 ? -15.910 4.728 -5.622 1.00 90.75 243 PHE A CA 1
ATOM 1866 C C . PHE A 1 243 ? -17.113 4.051 -6.276 1.00 90.75 243 PHE A C 1
ATOM 1868 O O . PHE A 1 243 ? -18.126 3.804 -5.616 1.00 90.75 243 PHE A O 1
ATOM 1875 N N . GLU A 1 244 ? -16.977 3.725 -7.555 1.00 91.62 244 GLU A N 1
ATOM 1876 C CA . GLU A 1 244 ? -17.991 3.033 -8.345 1.00 91.62 244 GLU A CA 1
ATOM 1877 C C . GLU A 1 244 ? -17.394 1.764 -8.946 1.00 91.62 244 GLU A C 1
ATOM 1879 O O . GLU A 1 244 ? -16.366 1.823 -9.622 1.00 91.62 244 GLU A O 1
ATOM 1884 N N . ALA A 1 245 ? -18.045 0.625 -8.718 1.00 90.06 245 ALA A N 1
ATOM 1885 C CA . ALA A 1 245 ? -17.661 -0.665 -9.282 1.00 90.06 245 ALA A CA 1
ATOM 1886 C C . ALA A 1 245 ? -18.892 -1.406 -9.813 1.00 90.06 245 ALA A C 1
ATOM 1888 O O . ALA A 1 245 ? -19.987 -1.297 -9.260 1.00 90.06 245 ALA A O 1
ATOM 1889 N N . GLU A 1 246 ? -18.709 -2.183 -10.873 1.00 87.62 246 GLU A N 1
ATOM 1890 C CA . GLU A 1 246 ? -19.751 -3.012 -11.473 1.00 87.62 246 GLU A CA 1
ATOM 1891 C C . GLU A 1 246 ? -19.170 -4.381 -11.825 1.00 87.62 246 GLU A C 1
ATOM 1893 O O . GLU A 1 246 ? -18.041 -4.482 -12.301 1.00 87.62 246 GLU A O 1
ATOM 1898 N N . GLY A 1 247 ? -19.941 -5.436 -11.584 1.00 82.38 247 GLY A N 1
ATOM 1899 C CA . GLY A 1 247 ? -19.579 -6.804 -11.929 1.00 82.38 247 GLY A CA 1
ATOM 1900 C C . GLY A 1 247 ? -20.810 -7.687 -12.097 1.00 82.38 247 GLY A C 1
ATOM 1901 O O . GLY A 1 247 ? -21.947 -7.224 -12.007 1.00 82.38 247 GLY A O 1
ATOM 1902 N N . SER A 1 248 ? -20.594 -8.991 -12.284 1.00 78.94 248 SER A N 1
ATOM 1903 C CA . SER A 1 248 ? -21.678 -9.989 -12.328 1.00 78.94 248 SER A CA 1
ATOM 1904 C C . SER A 1 248 ? -22.535 -9.994 -11.056 1.00 78.94 248 SER A C 1
ATOM 1906 O O . SER A 1 248 ? -23.716 -10.326 -11.097 1.00 78.94 248 SER A O 1
ATOM 1908 N N . TRP A 1 249 ? -21.955 -9.564 -9.935 1.00 78.44 249 TRP A N 1
ATOM 1909 C CA . TRP A 1 249 ? -22.619 -9.395 -8.647 1.00 78.44 249 TRP A CA 1
ATOM 1910 C C . TRP A 1 249 ? -23.508 -8.138 -8.562 1.00 78.44 249 TRP A C 1
ATOM 1912 O O . TRP A 1 249 ? -24.320 -8.035 -7.645 1.00 78.44 249 TRP A O 1
ATOM 1922 N N . GLY A 1 250 ? -23.403 -7.188 -9.500 1.00 83.38 250 GLY A N 1
ATOM 1923 C CA . GLY A 1 250 ? -24.204 -5.961 -9.537 1.00 83.38 250 GLY A CA 1
ATOM 1924 C C . GLY A 1 250 ? -23.386 -4.667 -9.572 1.00 83.38 250 GLY A C 1
ATOM 1925 O O . GLY A 1 250 ? -22.228 -4.658 -9.976 1.00 83.38 250 GLY A O 1
ATOM 1926 N N . LYS A 1 251 ? -24.012 -3.558 -9.160 1.00 87.88 251 LYS A N 1
ATOM 1927 C CA . LYS A 1 251 ? -23.424 -2.211 -9.089 1.00 87.88 251 LYS A CA 1
ATOM 1928 C C . LYS A 1 251 ? -23.206 -1.777 -7.646 1.00 87.88 251 LYS A C 1
ATOM 1930 O O . LYS A 1 251 ? -24.120 -1.828 -6.821 1.00 87.88 251 LYS A O 1
ATOM 1935 N N . PHE A 1 252 ? -22.017 -1.271 -7.369 1.00 87.06 252 PHE A N 1
ATOM 1936 C CA . PHE A 1 252 ? -21.581 -0.728 -6.094 1.00 87.06 252 PHE A CA 1
ATOM 1937 C C . PHE A 1 252 ? -21.237 0.748 -6.260 1.00 87.06 252 PHE A C 1
ATOM 1939 O O . PHE A 1 252 ? -20.485 1.116 -7.158 1.00 87.06 252 PHE A O 1
ATOM 1946 N N . SER A 1 253 ? -21.775 1.588 -5.379 1.00 91.25 253 SER A N 1
ATOM 1947 C CA . SER A 1 253 ? -21.428 3.006 -5.307 1.00 91.25 253 SER A CA 1
ATOM 1948 C C . SER A 1 253 ? -21.250 3.390 -3.850 1.00 91.25 253 SER A C 1
ATOM 1950 O O . SER A 1 253 ? -22.193 3.267 -3.062 1.00 91.25 253 SER A O 1
ATOM 1952 N N . ALA A 1 254 ? -20.075 3.900 -3.498 1.00 92.81 254 ALA A N 1
ATOM 1953 C CA . ALA A 1 254 ? -19.760 4.295 -2.135 1.00 92.81 254 ALA A CA 1
ATOM 1954 C C . ALA A 1 254 ? -18.995 5.618 -2.063 1.00 92.81 254 ALA A C 1
ATOM 1956 O O . ALA A 1 254 ? -18.132 5.905 -2.882 1.00 92.81 254 ALA A O 1
ATOM 1957 N N . VAL A 1 255 ? -19.301 6.400 -1.036 1.00 92.00 255 VAL A N 1
ATOM 1958 C CA . VAL A 1 255 ? -18.526 7.547 -0.581 1.00 92.00 255 VAL A CA 1
ATOM 1959 C C . VAL A 1 255 ? -17.524 7.067 0.458 1.00 92.00 255 VAL A C 1
ATOM 1961 O O . VAL A 1 255 ? -17.882 6.386 1.423 1.00 92.00 255 VAL A O 1
ATOM 1964 N N . ILE A 1 256 ? -16.267 7.446 0.267 1.00 90.31 256 ILE A N 1
ATOM 1965 C CA . ILE A 1 256 ? -15.150 7.096 1.133 1.00 90.31 256 ILE A CA 1
ATOM 1966 C C . ILE A 1 256 ? -14.588 8.374 1.742 1.00 90.31 256 ILE A C 1
ATOM 1968 O O . ILE A 1 256 ? -14.143 9.271 1.033 1.00 90.31 256 ILE A O 1
ATOM 1972 N N . SER A 1 257 ? -14.579 8.466 3.068 1.00 86.75 257 SER A N 1
ATOM 1973 C CA . SER A 1 257 ? -13.994 9.616 3.762 1.00 86.75 257 SER A CA 1
ATOM 1974 C C . SER A 1 257 ? -13.484 9.223 5.140 1.00 86.75 257 SER A C 1
ATOM 1976 O O . SER A 1 257 ? -14.167 8.525 5.880 1.00 86.75 257 SER A O 1
ATOM 1978 N N . ASN A 1 258 ? -12.280 9.672 5.504 1.00 81.81 258 ASN A N 1
ATOM 1979 C CA . ASN A 1 258 ? -11.732 9.542 6.861 1.00 81.81 258 ASN A CA 1
ATOM 1980 C C . ASN A 1 258 ? -11.803 8.118 7.461 1.00 81.81 258 ASN A C 1
ATOM 1982 O O . ASN A 1 258 ? -12.133 7.948 8.632 1.00 81.81 258 ASN A O 1
ATOM 1986 N N . GLY A 1 259 ? -11.519 7.081 6.664 1.00 82.94 259 GLY A N 1
ATOM 1987 C CA . GLY A 1 259 ? -11.588 5.681 7.118 1.00 82.94 259 GLY A CA 1
ATOM 1988 C C . GLY A 1 259 ? -13.009 5.099 7.189 1.00 82.94 259 GLY A C 1
ATOM 1989 O O . GLY A 1 259 ? -13.193 3.970 7.651 1.00 82.94 259 GLY A O 1
ATOM 1990 N N . ILE A 1 260 ? -14.008 5.846 6.717 1.00 88.56 260 ILE A N 1
ATOM 1991 C CA . ILE A 1 260 ? -15.411 5.444 6.665 1.00 88.56 260 ILE A CA 1
ATOM 1992 C C . ILE A 1 260 ? -15.831 5.195 5.216 1.00 88.56 260 ILE A C 1
ATOM 1994 O O . ILE A 1 260 ? -15.468 5.959 4.321 1.00 88.56 260 ILE A O 1
ATOM 1998 N N . VAL A 1 261 ? -16.629 4.147 5.007 1.00 91.88 261 VAL A N 1
ATOM 1999 C CA . VAL A 1 261 ? -17.320 3.861 3.742 1.00 91.88 261 VAL A CA 1
ATOM 2000 C C . VAL A 1 261 ? -18.838 3.904 3.942 1.00 91.88 261 VAL A C 1
ATOM 2002 O O . VAL A 1 261 ? -19.374 3.294 4.870 1.00 91.88 261 VAL A O 1
ATOM 2005 N N . GLN A 1 262 ? -19.545 4.631 3.080 1.00 93.38 262 GLN A N 1
ATOM 2006 C CA . GLN A 1 262 ? -21.009 4.676 3.055 1.00 93.38 262 GLN A CA 1
ATOM 2007 C C . GLN A 1 262 ? -21.513 4.573 1.628 1.00 93.38 262 GLN A C 1
ATOM 2009 O O . GLN A 1 262 ? -21.003 5.256 0.750 1.00 93.38 262 GLN A O 1
ATOM 2014 N N . GLY A 1 263 ? -22.526 3.758 1.367 1.00 91.69 263 GLY A N 1
ATOM 2015 C CA . GLY A 1 263 ? -22.952 3.567 -0.011 1.00 91.69 263 GLY A CA 1
ATOM 2016 C C . GLY A 1 263 ? -24.161 2.677 -0.186 1.00 91.69 263 GLY A C 1
ATOM 2017 O O . GLY A 1 263 ? -24.847 2.315 0.768 1.00 91.69 263 GLY A O 1
ATOM 2018 N N . ASN A 1 264 ? -24.393 2.318 -1.442 1.00 88.25 264 ASN A N 1
ATOM 2019 C CA . ASN A 1 264 ? -25.474 1.446 -1.862 1.00 88.25 264 ASN A CA 1
ATOM 2020 C C . ASN A 1 264 ? -24.935 0.337 -2.765 1.00 88.25 264 ASN A C 1
ATOM 2022 O O . ASN A 1 264 ? -24.003 0.535 -3.547 1.00 88.25 264 ASN A O 1
ATOM 2026 N N . PHE A 1 265 ? -25.578 -0.820 -2.670 1.00 85.44 265 PHE A N 1
ATOM 2027 C CA . PHE A 1 265 ? -25.337 -1.971 -3.522 1.00 85.44 265 PHE A CA 1
ATOM 2028 C C . PHE A 1 265 ? -26.629 -2.304 -4.263 1.00 85.44 265 PHE A C 1
ATOM 2030 O O . PHE A 1 265 ? -27.702 -2.357 -3.662 1.00 85.44 265 PHE A O 1
ATOM 2037 N N . ARG A 1 266 ? -26.539 -2.490 -5.578 1.00 83.81 266 ARG A N 1
ATOM 2038 C CA . ARG A 1 266 ? -27.653 -2.898 -6.433 1.00 83.81 266 ARG A CA 1
ATOM 2039 C C . ARG A 1 266 ? -27.280 -4.224 -7.089 1.00 83.81 266 ARG A C 1
ATOM 2041 O O . ARG A 1 266 ? -26.456 -4.198 -8.000 1.00 83.81 266 ARG A O 1
ATOM 2048 N N . PRO A 1 267 ? -27.850 -5.360 -6.663 1.00 76.88 267 PRO A N 1
ATOM 2049 C CA . PRO A 1 267 ? -27.532 -6.646 -7.268 1.00 76.88 267 PRO A CA 1
ATOM 2050 C C . PRO A 1 267 ? -27.944 -6.682 -8.746 1.00 76.88 267 PRO A C 1
ATOM 2052 O O . PRO A 1 267 ? -28.868 -5.973 -9.173 1.00 76.88 267 PRO A O 1
ATOM 2055 N N . ALA A 1 268 ? -27.267 -7.520 -9.531 1.00 73.19 268 ALA A N 1
ATOM 2056 C CA . ALA A 1 268 ? -27.671 -7.802 -10.905 1.00 73.19 268 ALA A CA 1
ATOM 2057 C C . ALA A 1 268 ? -29.129 -8.315 -10.922 1.00 73.19 268 ALA A C 1
ATOM 2059 O O . ALA A 1 268 ? -29.493 -9.190 -10.140 1.00 73.19 268 ALA A O 1
ATOM 2060 N N . GLY A 1 269 ? -29.995 -7.725 -11.758 1.00 67.50 269 GLY A N 1
ATOM 2061 C CA . GLY A 1 269 ? -31.434 -8.048 -11.799 1.00 67.50 269 GLY A CA 1
ATOM 2062 C C . GLY A 1 269 ? -32.381 -7.036 -11.126 1.00 67.50 269 GLY A C 1
ATOM 2063 O O . GLY A 1 269 ? -33.593 -7.237 -11.130 1.00 67.50 269 GLY A O 1
ATOM 2064 N N . GLY A 1 270 ? -31.874 -5.913 -10.600 1.00 50.34 270 GLY A N 1
ATOM 2065 C CA . GLY A 1 270 ? -32.643 -4.660 -10.498 1.00 50.34 270 GLY A CA 1
ATOM 2066 C C . GLY A 1 270 ? -33.521 -4.438 -9.259 1.00 50.34 270 GLY A C 1
ATOM 2067 O O . GLY A 1 270 ? -34.116 -3.366 -9.147 1.00 50.34 270 GLY A O 1
ATOM 2068 N N . ARG A 1 271 ? -33.587 -5.365 -8.294 1.00 45.34 271 ARG A N 1
ATOM 2069 C CA . ARG A 1 271 ? -34.237 -5.093 -6.995 1.00 45.34 271 ARG A CA 1
ATOM 2070 C C . ARG A 1 271 ? -33.186 -4.797 -5.919 1.00 45.34 271 ARG A C 1
ATOM 2072 O O . ARG A 1 271 ? -32.320 -5.641 -5.707 1.00 45.34 271 ARG A O 1
ATOM 2079 N N . PRO A 1 272 ? -33.248 -3.648 -5.216 1.00 43.09 272 PRO A N 1
ATOM 2080 C CA . PRO A 1 272 ? -32.415 -3.412 -4.045 1.00 43.09 272 PRO A CA 1
ATOM 2081 C C . PRO A 1 272 ? -32.861 -4.374 -2.945 1.00 43.09 272 PRO A C 1
ATOM 2083 O O . PRO A 1 272 ? -33.873 -4.162 -2.284 1.00 43.09 272 PRO A O 1
ATOM 2086 N N . GLN A 1 273 ? -32.141 -5.478 -2.800 1.00 45.25 273 GLN A N 1
ATOM 2087 C CA . GLN A 1 273 ? -32.218 -6.306 -1.608 1.00 45.25 273 GLN A CA 1
ATOM 2088 C C . GLN A 1 273 ? -31.152 -5.807 -0.623 1.00 45.25 273 GLN A C 1
ATOM 2090 O O . GLN A 1 273 ? -30.198 -5.132 -1.022 1.00 45.25 273 GLN A O 1
ATOM 2095 N N . ALA A 1 274 ? -31.280 -6.166 0.658 1.00 44.50 274 ALA A N 1
ATOM 2096 C CA . ALA A 1 274 ? -30.101 -6.272 1.522 1.00 44.50 274 ALA A CA 1
ATOM 2097 C C . ALA A 1 274 ? -29.008 -7.066 0.779 1.00 44.50 274 ALA A C 1
ATOM 2099 O O . ALA A 1 274 ? -29.329 -7.745 -0.200 1.00 44.50 274 ALA A O 1
ATOM 2100 N N . ILE A 1 275 ? -27.742 -7.013 1.197 1.00 46.41 275 ILE A N 1
ATOM 2101 C CA . ILE A 1 275 ? -26.704 -7.876 0.612 1.00 46.41 275 ILE A CA 1
ATOM 2102 C C . ILE A 1 275 ? -27.042 -9.329 0.999 1.00 46.41 275 ILE A C 1
ATOM 2104 O O . ILE A 1 275 ? -26.485 -9.906 1.926 1.00 46.41 275 ILE A O 1
ATOM 2108 N N . ASN A 1 276 ? -28.024 -9.904 0.314 1.00 42.78 276 ASN A N 1
ATOM 2109 C CA . ASN A 1 276 ? -28.555 -11.234 0.487 1.00 42.78 276 ASN A CA 1
ATOM 2110 C C . ASN A 1 276 ? -28.061 -12.002 -0.728 1.00 42.78 276 ASN A C 1
ATOM 2112 O O . ASN A 1 276 ? -28.751 -12.190 -1.725 1.00 42.78 276 ASN A O 1
ATOM 2116 N N . LEU A 1 277 ? -26.779 -12.347 -0.670 1.00 44.69 277 LEU A N 1
ATOM 2117 C CA . LEU A 1 277 ? -26.065 -13.082 -1.712 1.00 44.69 277 LEU A CA 1
ATOM 2118 C C . LEU A 1 277 ? -26.443 -14.575 -1.664 1.00 44.69 277 LEU A C 1
ATOM 2120 O O . LEU A 1 277 ? -25.564 -15.427 -1.688 1.00 44.69 277 LEU A O 1
ATOM 2124 N N . GLU A 1 278 ? -27.717 -14.906 -1.451 1.00 36.72 278 GLU A N 1
ATOM 2125 C CA . GLU A 1 278 ? -28.208 -16.285 -1.282 1.00 36.72 278 GLU A CA 1
ATOM 2126 C C . GLU A 1 278 ? -28.413 -17.040 -2.604 1.00 36.72 278 GLU A C 1
ATOM 2128 O O . GLU A 1 278 ? -28.965 -18.138 -2.591 1.00 36.72 278 GLU A O 1
ATOM 2133 N N . LYS A 1 279 ? -27.973 -16.504 -3.744 1.00 32.59 279 LYS A N 1
ATOM 2134 C CA . LYS A 1 279 ? -27.999 -17.229 -5.018 1.00 32.59 279 LYS A CA 1
ATOM 2135 C C . LYS A 1 279 ? -26.732 -16.997 -5.814 1.00 32.59 279 LYS A C 1
ATOM 2137 O O . LYS A 1 279 ? -26.309 -15.822 -5.877 1.00 32.59 279 LYS A O 1
#

Sequence (279 aa):
MKDGSVPVFYHKKAKKASKLINDYLQLATVGSLAEPHKDSLTCAYDYVILQNNNRCLSVRCTPIDSTLALPEKSLVFNTATGQVISLTDLFSVNGLGELRKMILRQHADAVEKYIPAESKEEIKKCLKNNLGIFTLKQGIISMQSGACFPANTPYRAVLDIPVQPVENLLSNYGFGVFGLNPDVKMKKMITNSLPNLYTGKIGNDAVLLQLDPVVDKTLSGVLYNVKTGKAIPIQGSFRSNHFEAEGSWGKFSAVISNGIVQGNFRPAGGRPQAINLEK

Radius of gyration: 19.72 Å; chains: 1; bounding box: 56×46×54 Å